Protein 3A9G (pdb70)

CATH classification: 2.120.10.30

Secondary structure (DSSP, 8-state):
---EEEEEEE-S-S-EEEEEEEETTEEEEEETTTEEEEE-SS-EEEEEE-----STT-SEEEEEE-TTTTTS-EEEEEEEEE-GGG-EEEEEEEEEEPSSS--EEEEEEEEEEEE--SS-----EEE-TTS-EEEE---TT-GGGGT-TT--SSEEEEE-TTSPPPTTSSSTT--EEEE--S---EEEE-TTT--EEEEE--SSS--EEEEE-TT-B--TTT--S----TTSPPPSEE-TT----EEEEEE--SSS-GGGTTEEEEEETTTTEEEEEEE-GGG-EEEEEEE-TTTS--EEEEEE-TTS-EEEEE-TTSSSS-PPTT-S-EEEEEETT-

Solvent-accessible surface area: 13524 Å² total; per-residue (Å²): 221,56,48,58,45,71,64,108,38,14,38,87,0,55,3,0,2,4,7,9,36,50,25,62,26,109,5,0,0,0,8,17,26,4,77,0,3,16,6,18,104,108,33,105,96,95,12,17,81,32,142,14,0,80,36,43,58,0,0,0,0,0,9,8,34,14,68,100,40,103,189,64,17,23,0,0,1,0,0,0,43,116,18,176,71,50,120,15,108,0,48,0,0,14,1,91,4,74,58,77,86,58,46,21,137,94,67,97,60,30,18,88,27,0,37,16,17,130,73,20,3,0,0,9,4,54,28,10,98,72,34,24,0,5,0,0,0,1,1,11,55,48,52,154,23,0,43,51,72,109,13,44,0,0,0,0,0,16,0,26,58,58,12,142,46,26,119,84,14,41,45,128,150,16,25,1,23,0,31,0,0,34,4,0,8,0,1,17,22,29,176,98,69,37,42,12,1,1,0,6,24,8,47,128,5,60,2,11,2,0,37,7,95,112,24,10,18,7,0,33,50,119,16,57,4,126,43,69,154,86,108,28,52,49,6,41,18,42,19,24,116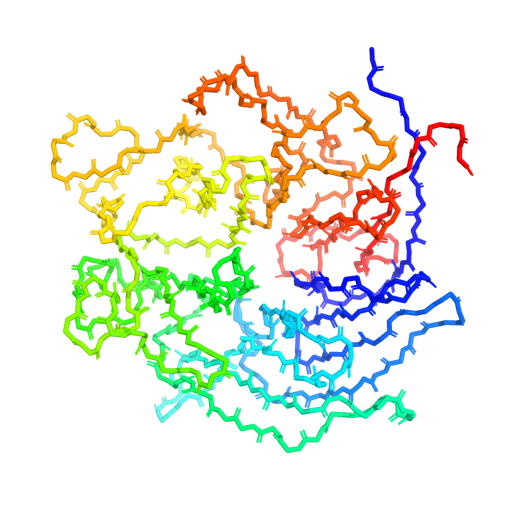,93,41,9,8,0,0,0,2,1,4,1,49,28,125,18,12,84,67,18,142,18,35,0,3,0,0,0,9,148,2,9,3,1,0,0,0,40,17,21,85,154,18,38,49,151,108,78,22,70,50,30,96,97,86,39,4,15,0,9,5,0,19,12,3,102,41,1,0,0,0,0,0,1,0,3,84,16,79,140,29,80,116,88,97,36,6,0,19,0,7,28,2,17,12,126,168,139

Structure (mmCIF, N/CA/C/O backbone):
data_3A9G
#
_entry.id   3A9G
#
_cell.length_a   177.740
_cell.length_b   177.740
_cell.length_c   89.937
_cell.angle_alpha   90.00
_cell.angle_beta   90.00
_cell.angle_gamma   90.00
#
_symmetry.space_group_name_H-M   'I 41 2 2'
#
loop_
_entity.id
_entity.type
_entity.pdbx_description
1 polymer 'Putative uncharacterized protein'
2 branched alpha-D-glucopyranose-(1-1)-alpha-D-glucopyranose
3 non-polymer 'CALCIUM ION'
4 water water
#
loop_
_atom_site.group_PDB
_atom_site.id
_atom_site.type_symbol
_atom_site.label_atom_id
_atom_site.label_alt_id
_atom_site.label_comp_id
_atom_site.label_asym_id
_atom_site.label_entity_id
_atom_site.label_seq_id
_atom_site.pdbx_PDB_ins_code
_atom_site.Cartn_x
_atom_site.Cartn_y
_atom_site.Cartn_z
_atom_site.occupancy
_atom_site.B_iso_or_equiv
_atom_site.auth_seq_id
_atom_site.auth_comp_id
_atom_site.auth_asym_id
_atom_site.auth_atom_id
_atom_site.pdbx_PDB_model_num
ATOM 1 N N . GLU A 1 16 ? -46.826 19.487 -19.266 1.00 63.59 33 GLU A N 1
ATOM 2 C CA . GLU A 1 16 ? -46.594 18.154 -18.628 1.00 63.84 33 GLU A CA 1
ATOM 3 C C . GLU A 1 16 ? -46.032 17.192 -19.684 1.00 63.01 33 GLU A C 1
ATOM 4 O O . GLU A 1 16 ? -46.561 17.117 -20.802 1.00 63.12 33 GLU A O 1
ATOM 10 N N . TRP A 1 17 ? -44.958 16.477 -19.338 1.00 61.96 34 TRP A N 1
ATOM 11 C CA . TRP A 1 17 ? -44.404 15.429 -20.216 1.00 60.48 34 TRP A CA 1
ATOM 12 C C . TRP A 1 17 ? -45.353 14.215 -20.332 1.00 59.35 34 TRP A C 1
ATOM 13 O O . TRP A 1 17 ? -45.789 13.644 -19.320 1.00 59.14 34 TRP A O 1
ATOM 24 N N . LYS A 1 18 ? -45.669 13.848 -21.575 1.00 57.91 35 LYS A N 1
ATOM 25 C CA . LYS A 1 18 ? -46.679 12.824 -21.893 1.00 56.26 35 LYS A CA 1
ATOM 26 C C . LYS A 1 18 ? -46.050 11.593 -22.554 1.00 54.66 35 LYS A C 1
ATOM 27 O O . LYS A 1 18 ? -45.332 11.721 -23.545 1.00 54.63 35 LYS A O 1
ATOM 29 N N . PHE A 1 19 ? -46.343 10.404 -22.028 1.00 52.73 36 PHE A N 1
ATOM 30 C CA . PHE A 1 19 ? -45.641 9.177 -22.441 1.00 51.00 36 PHE A CA 1
ATOM 31 C C . PHE A 1 19 ? -46.448 7.915 -22.119 1.00 50.88 36 PHE A C 1
ATOM 32 O O . PHE A 1 19 ? -47.373 7.950 -21.309 1.00 50.43 36 PHE A O 1
ATOM 40 N N . LYS A 1 20 ? -46.062 6.795 -22.726 1.00 51.06 37 LYS A N 1
ATOM 41 C CA . LYS A 1 20 ? -46.532 5.471 -22.287 1.00 51.53 37 LYS A CA 1
ATOM 42 C C . LYS A 1 20 ? -45.344 4.578 -21.885 1.00 51.40 37 LYS A C 1
ATOM 43 O O . LYS A 1 20 ? -44.307 4.585 -22.552 1.00 51.32 37 LYS A O 1
ATOM 45 N N . ILE A 1 21 ? -45.488 3.815 -20.804 1.00 51.53 38 ILE A N 1
ATOM 46 C CA . ILE A 1 21 ? -44.412 2.903 -20.389 1.00 52.10 38 ILE A CA 1
ATOM 47 C C . ILE A 1 21 ? -44.786 1.420 -20.326 1.00 51.50 38 ILE A C 1
ATOM 48 O O . ILE A 1 21 ? -45.689 1.022 -19.590 1.00 51.71 38 ILE A O 1
ATOM 53 N N . SER A 1 22 ? -44.061 0.612 -21.097 1.00 50.95 39 SER A N 1
ATOM 54 C CA . SER A 1 22 ? -44.199 -0.848 -21.064 1.00 50.79 39 SER A CA 1
ATOM 55 C C . SER A 1 22 ? -42.979 -1.542 -20.444 1.00 50.34 39 SER A C 1
ATOM 56 O O . SER A 1 22 ? -41.892 -0.953 -20.344 1.00 50.15 39 SER A O 1
ATOM 59 N N . GLU A 1 23 ? -43.174 -2.794 -20.026 1.00 49.56 40 GLU A N 1
ATOM 60 C CA . GLU A 1 23 ? -42.079 -3.638 -19.556 1.00 48.76 40 GLU A CA 1
ATOM 61 C C . GLU A 1 23 ? -41.511 -4.452 -20.718 1.00 48.23 40 GLU A C 1
ATOM 62 O O . GLU A 1 23 ? -42.208 -5.267 -21.313 1.00 48.68 40 GLU A O 1
ATOM 68 N N . VAL A 1 24 ? -40.255 -4.186 -21.058 1.00 47.25 41 VAL A N 1
ATOM 69 C CA . VAL A 1 24 ? -39.544 -4.898 -22.110 1.00 46.54 41 VAL A CA 1
ATOM 70 C C . VAL A 1 24 ? -39.070 -6.278 -21.628 1.00 45.56 41 VAL A C 1
ATOM 71 O O . VAL A 1 24 ? -38.996 -7.215 -22.411 1.00 45.76 41 VAL A O 1
ATOM 75 N N . ALA A 1 25 ? -38.743 -6.389 -20.342 1.00 44.46 42 ALA A N 1
ATOM 76 C CA . ALA A 1 25 ? -38.250 -7.629 -19.755 1.00 43.19 42 ALA A CA 1
ATOM 77 C C . ALA A 1 25 ? -38.417 -7.550 -18.264 1.00 42.63 42 ALA A C 1
ATOM 78 O O . ALA A 1 25 ? -38.514 -6.462 -17.712 1.00 42.22 42 ALA A O 1
ATOM 80 N N . SER A 1 26 ? -38.461 -8.708 -17.616 1.00 42.19 43 SER A N 1
ATOM 81 C CA . SER A 1 26 ? -38.653 -8.768 -16.183 1.00 42.35 43 SER A CA 1
ATOM 82 C C . SER A 1 26 ? -37.915 -9.961 -15.573 1.00 42.53 43 SER A C 1
ATOM 83 O O . SER A 1 26 ? -37.375 -10.799 -16.284 1.00 42.08 43 SER A O 1
ATOM 86 N N . ASP A 1 27 ? -37.953 -10.023 -14.247 1.00 43.30 44 ASP A N 1
ATOM 87 C CA . ASP A 1 27 ? -37.103 -10.865 -13.392 1.00 44.64 44 ASP A CA 1
ATOM 88 C C . ASP A 1 27 ? -35.643 -11.060 -13.818 1.00 43.57 44 ASP A C 1
ATOM 89 O O . ASP A 1 27 ? -35.119 -12.162 -13.788 1.00 43.46 44 ASP A O 1
ATOM 94 N N . LEU A 1 28 ? -34.997 -9.960 -14.190 1.00 42.26 45 LEU A N 1
ATOM 95 C CA . LEU A 1 28 ? -33.552 -9.924 -14.343 1.00 41.28 45 LEU A CA 1
ATOM 96 C C . LEU A 1 28 ? -32.910 -9.731 -12.956 1.00 40.65 45 LEU A C 1
ATOM 97 O O . LEU A 1 28 ? -33.552 -9.270 -12.011 1.00 40.65 45 LEU A O 1
ATOM 102 N N . GLU A 1 29 ? -31.660 -10.129 -12.810 1.00 39.56 46 GLU A N 1
ATOM 103 C CA . GLU A 1 29 ? -30.992 -9.908 -11.544 1.00 39.21 46 GLU A CA 1
ATOM 104 C C . GLU A 1 29 ? -29.903 -8.844 -11.748 1.00 37.98 46 GLU A C 1
ATOM 105 O O . GLU A 1 29 ? -28.841 -9.116 -12.306 1.00 37.71 46 GLU A O 1
ATOM 111 N N . VAL A 1 30 ? -30.217 -7.623 -11.315 1.00 36.61 47 VAL A N 1
ATOM 112 C CA . VAL A 1 30 ? -29.352 -6.455 -11.445 1.00 34.68 47 VAL A CA 1
ATOM 113 C C . VAL A 1 30 ? -28.915 -6.261 -12.884 1.00 34.17 47 VAL A C 1
ATOM 114 O O . VAL A 1 30 ? -27.723 -6.404 -13.186 1.00 34.21 47 VAL A O 1
ATOM 118 N N . PRO A 1 31 ? -29.877 -5.950 -13.789 1.00 33.66 48 PRO A N 1
ATOM 119 C CA . PRO A 1 31 ? -29.464 -5.648 -15.167 1.00 33.05 48 PRO A CA 1
ATOM 120 C C . PRO A 1 31 ? -28.582 -4.385 -15.160 1.00 32.79 48 PRO A C 1
ATOM 121 O O . PRO A 1 31 ? -29.065 -3.288 -14.864 1.00 32.74 48 PRO A O 1
ATOM 125 N N . TRP A 1 32 ? -27.292 -4.553 -15.443 1.00 32.42 49 TRP A N 1
ATOM 126 C CA . TRP A 1 32 ? -26.320 -3.471 -15.225 1.00 31.73 49 TRP A CA 1
ATOM 127 C C . TRP A 1 32 ? -26.209 -2.574 -16.450 1.00 32.35 49 TRP A C 1
ATOM 128 O O . TRP A 1 32 ? -26.104 -1.364 -16.347 1.00 32.99 49 TRP A O 1
ATOM 139 N N . SER A 1 33 ? -26.264 -3.183 -17.618 1.00 33.72 50 SER A N 1
ATOM 140 C CA . SER A 1 33 ? -26.018 -2.484 -18.855 1.00 34.83 50 SER A CA 1
ATOM 141 C C . SER A 1 33 ? -26.938 -3.056 -19.952 1.00 35.62 50 SER A C 1
ATOM 142 O O . SER A 1 33 ? -27.217 -4.257 -19.968 1.00 35.47 50 SER A O 1
ATOM 145 N N . ILE A 1 34 ? -27.409 -2.187 -20.848 1.00 36.73 51 ILE A N 1
ATOM 146 C CA . ILE A 1 34 ? -28.297 -2.565 -21.952 1.00 38.12 51 ILE A CA 1
ATOM 147 C C . ILE A 1 34 ? -27.725 -2.050 -23.256 1.00 39.11 51 ILE A C 1
ATOM 148 O O . ILE A 1 34 ? -27.443 -0.866 -23.380 1.00 39.54 51 ILE A O 1
ATOM 153 N N . ALA A 1 35 ? -27.576 -2.939 -24.231 1.00 40.60 52 ALA A N 1
ATOM 154 C CA . ALA A 1 35 ? -27.178 -2.566 -25.586 1.00 41.78 52 ALA A CA 1
ATOM 155 C C . ALA A 1 35 ? -28.312 -2.935 -26.546 1.00 42.76 52 ALA A C 1
ATOM 156 O O . ALA A 1 35 ? -28.572 -4.128 -26.773 1.00 42.75 52 ALA A O 1
ATOM 158 N N . PRO A 1 36 ? -29.010 -1.913 -27.087 1.00 43.82 53 PRO A N 1
ATOM 159 C CA . PRO A 1 36 ? -30.073 -2.116 -28.085 1.00 44.49 53 PRO A CA 1
ATOM 160 C C . PRO A 1 36 ? -29.501 -2.723 -29.360 1.00 45.08 53 PRO A C 1
ATOM 161 O O . PRO A 1 36 ? -28.494 -2.232 -29.888 1.00 44.79 53 PRO A O 1
ATOM 165 N N . LEU A 1 37 ? -30.135 -3.796 -29.826 1.00 46.05 54 LEU A N 1
ATOM 166 C CA . LEU A 1 37 ? -29.757 -4.445 -31.082 1.00 47.10 54 LEU A CA 1
ATOM 167 C C . LEU A 1 37 ? -30.590 -3.988 -32.293 1.00 47.85 54 LEU A C 1
ATOM 168 O O . LEU A 1 37 ? -30.159 -4.161 -33.436 1.00 48.58 54 LEU A O 1
ATOM 173 N N . GLY A 1 38 ? -31.759 -3.398 -32.043 1.00 48.26 55 GLY A N 1
ATOM 174 C CA . GLY A 1 38 ? -32.677 -3.010 -33.110 1.00 48.57 55 GLY A CA 1
ATOM 175 C C . GLY A 1 38 ? -33.771 -4.048 -33.242 1.00 48.88 55 GLY A C 1
ATOM 176 O O . GLY A 1 38 ? -33.529 -5.236 -33.027 1.00 49.28 55 GLY A O 1
ATOM 177 N N . GLY A 1 39 ? -34.980 -3.602 -33.580 1.00 49.15 56 GLY A N 1
ATOM 178 C CA . GLY A 1 39 ? -36.119 -4.512 -33.783 1.00 48.67 56 GLY A CA 1
ATOM 179 C C . GLY A 1 39 ? -36.587 -5.229 -32.529 1.00 48.74 56 GLY A C 1
ATOM 180 O O . GLY A 1 39 ? -37.015 -6.393 -32.587 1.00 48.59 56 GLY A O 1
ATOM 181 N N . GLY A 1 40 ? -36.506 -4.541 -31.387 1.00 48.37 57 GLY A N 1
ATOM 182 C CA . GLY A 1 40 ? -36.959 -5.109 -30.117 1.00 47.96 57 GLY A CA 1
ATOM 183 C C . GLY A 1 40 ? -36.079 -6.206 -29.528 1.00 47.77 57 GLY A C 1
ATOM 184 O O . GLY A 1 40 ? -36.523 -6.931 -28.627 1.00 47.56 57 GLY A O 1
ATOM 185 N N . ARG A 1 41 ? -34.850 -6.341 -30.044 1.00 47.50 58 ARG A N 1
ATOM 186 C CA . ARG A 1 41 ? -33.831 -7.227 -29.450 1.00 47.72 58 ARG A CA 1
ATOM 187 C C . ARG A 1 41 ? -32.822 -6.410 -28.604 1.00 46.67 58 ARG A C 1
ATOM 188 O O . ARG A 1 41 ? -32.411 -5.311 -29.002 1.00 46.45 58 ARG A O 1
ATOM 196 N N . TYR A 1 42 ? -32.435 -6.946 -27.442 1.00 45.47 59 TYR A N 1
ATOM 197 C CA . TYR A 1 42 ? -31.459 -6.284 -26.547 1.00 44.16 59 TYR A CA 1
ATOM 198 C C . TYR A 1 42 ? -30.469 -7.251 -25.910 1.00 42.84 59 TYR A C 1
ATOM 199 O O . TYR A 1 42 ? -30.857 -8.328 -25.449 1.00 41.95 59 TYR A O 1
ATOM 208 N N . LEU A 1 43 ? -29.195 -6.853 -25.875 1.00 41.58 60 LEU A N 1
ATOM 209 C CA . LEU A 1 43 ? -28.201 -7.528 -25.021 1.00 40.64 60 LEU A CA 1
ATOM 210 C C . LEU A 1 43 ? -28.095 -6.839 -23.656 1.00 39.46 60 LEU A C 1
ATOM 211 O O . LEU A 1 43 ? -28.042 -5.613 -23.580 1.00 39.31 60 LEU A O 1
ATOM 216 N N . VAL A 1 44 ? -28.074 -7.634 -22.591 1.00 38.06 61 VAL A N 1
ATOM 217 C CA . VAL A 1 44 ? -28.118 -7.121 -21.234 1.00 37.35 61 VAL A CA 1
ATOM 218 C C . VAL A 1 44 ? -27.161 -7.948 -20.378 1.00 36.95 61 VAL A C 1
ATOM 219 O O . VAL A 1 44 ? -27.147 -9.179 -20.463 1.00 37.05 61 VAL A O 1
ATOM 223 N N . THR A 1 45 ? -26.359 -7.275 -19.557 1.00 35.57 62 THR A N 1
ATOM 224 C CA . THR A 1 45 ? -25.585 -7.966 -18.540 1.00 34.55 62 THR A CA 1
ATOM 225 C C . THR A 1 45 ? -26.388 -7.972 -17.252 1.00 34.44 62 THR A C 1
ATOM 226 O O . THR A 1 45 ? -27.069 -6.996 -16.917 1.00 34.58 62 THR A O 1
ATOM 230 N N . GLU A 1 46 ? -26.337 -9.104 -16.564 1.00 33.91 63 GLU A N 1
ATOM 231 C CA . GLU A 1 46 ? -26.823 -9.215 -15.226 1.00 33.96 63 GLU A CA 1
ATOM 232 C C . GLU A 1 46 ? -25.578 -9.342 -14.375 1.00 33.43 63 GLU A C 1
ATOM 233 O O . GLU A 1 46 ? -24.668 -10.115 -14.704 1.00 33.07 63 GLU A O 1
ATOM 239 N N . ARG A 1 47 ? -25.556 -8.589 -13.281 1.00 33.04 64 ARG A N 1
ATOM 240 C CA . ARG A 1 47 ? -24.358 -8.426 -12.466 1.00 33.02 64 ARG A CA 1
ATOM 241 C C . ARG A 1 47 ? -23.786 -9.759 -11.908 1.00 33.11 64 ARG A C 1
ATOM 242 O O . ARG A 1 47 ? -22.566 -9.894 -11.828 1.00 33.40 64 ARG A O 1
ATOM 250 N N . PRO A 1 48 ? -24.648 -10.738 -11.523 1.00 32.86 65 PRO A N 1
ATOM 251 C CA . PRO A 1 48 ? -24.125 -12.063 -11.128 1.00 32.58 65 PRO A CA 1
ATOM 252 C C . PRO A 1 48 ? -23.247 -12.814 -12.133 1.00 32.44 65 PRO A C 1
ATOM 253 O O . PRO A 1 48 ? -22.611 -13.777 -11.752 1.00 32.21 65 PRO A O 1
ATOM 257 N N . GLY A 1 49 ? -23.217 -12.398 -13.389 1.00 33.12 66 GLY A N 1
ATOM 258 C CA . GLY A 1 49 ? -22.309 -13.004 -14.352 1.00 34.16 66 GLY A CA 1
ATOM 259 C C . GLY A 1 49 ? -22.970 -13.607 -15.585 1.00 35.41 66 GLY A C 1
ATOM 260 O O . GLY A 1 49 ? -22.524 -14.626 -16.097 1.00 35.27 66 GLY A O 1
ATOM 261 N N . ARG A 1 50 ? -24.045 -13.001 -16.072 1.00 36.49 67 ARG A N 1
ATOM 262 C CA . ARG A 1 50 ? -24.632 -13.506 -17.314 1.00 37.44 67 ARG A CA 1
ATOM 263 C C . ARG A 1 50 ? -24.979 -12.431 -18.331 1.00 37.31 67 ARG A C 1
ATOM 264 O O . ARG A 1 50 ? -25.392 -11.344 -17.973 1.00 37.01 67 ARG A O 1
ATOM 272 N N . LEU A 1 51 ? -24.682 -12.738 -19.593 1.00 37.97 68 LEU A N 1
ATOM 273 C CA . LEU A 1 51 ? -25.026 -11.925 -20.740 1.00 38.78 68 LEU A CA 1
ATOM 274 C C . LEU A 1 51 ? -26.280 -12.560 -21.366 1.00 40.12 68 LEU A C 1
ATOM 275 O O . LEU A 1 51 ? -26.255 -13.733 -21.794 1.00 40.23 68 LEU A O 1
ATOM 280 N N . VAL A 1 52 ? -27.374 -11.799 -21.403 1.00 41.30 69 VAL A N 1
ATOM 281 C CA . VAL A 1 52 ? -28.642 -12.305 -21.931 1.00 42.82 69 VAL A CA 1
ATOM 282 C C . VAL A 1 52 ? -29.112 -11.557 -23.168 1.00 43.97 69 VAL A C 1
ATOM 283 O O . VAL A 1 52 ? -28.900 -10.348 -23.293 1.00 43.79 69 VAL A O 1
ATOM 287 N N . LEU A 1 53 ? -29.730 -12.305 -24.085 1.00 45.57 70 LEU A N 1
ATOM 288 C CA . LEU A 1 53 ? -30.446 -11.738 -25.220 1.00 47.20 70 LEU A CA 1
ATOM 289 C C . LEU A 1 53 ? -31.943 -11.646 -24.903 1.00 48.41 70 LEU A C 1
ATOM 290 O O . LEU A 1 53 ? -32.612 -12.640 -24.604 1.00 48.26 70 LEU A O 1
ATOM 295 N N . ILE A 1 54 ? -32.447 -10.422 -24.937 1.00 50.17 71 ILE A N 1
ATOM 296 C CA . ILE A 1 54 ? -33.870 -10.170 -24.806 1.00 51.56 71 ILE A CA 1
ATOM 297 C C . ILE A 1 54 ? -34.449 -9.935 -26.197 1.00 52.76 71 ILE A C 1
ATOM 298 O O . ILE A 1 54 ? -33.918 -9.138 -26.976 1.00 52.17 71 ILE A O 1
ATOM 303 N N . SER A 1 55 ? -35.517 -10.677 -26.497 1.00 54.56 72 SER A N 1
ATOM 304 C CA . SER A 1 55 ? -36.260 -10.570 -27.757 1.00 56.29 72 SER A CA 1
ATOM 305 C C . SER A 1 55 ? -37.762 -10.521 -27.459 1.00 57.44 72 SER A C 1
ATOM 306 O O . SER A 1 55 ? -38.176 -10.836 -26.326 1.00 57.25 72 SER A O 1
ATOM 309 N N . PRO A 1 56 ? -38.589 -10.109 -28.460 1.00 58.82 73 PRO A N 1
ATOM 310 C CA . PRO A 1 56 ? -40.047 -10.127 -28.236 1.00 59.68 73 PRO A CA 1
ATOM 311 C C . PRO A 1 56 ? -40.496 -11.563 -27.953 1.00 60.50 73 PRO A C 1
ATOM 312 O O . PRO A 1 56 ? -41.287 -11.798 -27.034 1.00 60.38 73 PRO A O 1
ATOM 316 N N . SER A 1 57 ? -39.938 -12.492 -28.737 1.00 61.43 74 SER A N 1
ATOM 317 C CA . SER A 1 57 ? -39.967 -13.942 -28.503 1.00 62.25 74 SER A CA 1
ATOM 318 C C 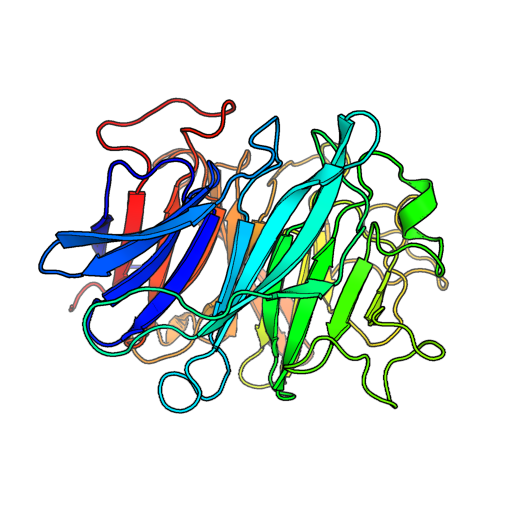. SER A 1 57 ? -39.671 -14.394 -27.046 1.00 62.50 74 SER A C 1
ATOM 319 O O . SER A 1 57 ? -40.403 -15.226 -26.506 1.00 62.82 74 SER A O 1
ATOM 322 N N . GLY A 1 58 ? -38.619 -13.856 -26.411 1.00 62.62 75 GLY A N 1
ATOM 323 C CA . GLY A 1 58 ? -38.290 -14.213 -25.007 1.00 62.12 75 GLY A CA 1
ATOM 324 C C . GLY A 1 58 ? -36.890 -13.849 -24.508 1.00 61.82 75 GLY A C 1
ATOM 325 O O . GLY A 1 58 ? -36.293 -12.873 -24.972 1.00 61.94 75 GLY A O 1
ATOM 326 N N . LYS A 1 59 ? -36.376 -14.641 -23.561 1.00 61.14 76 LYS A N 1
ATOM 327 C CA . LYS A 1 59 ? -35.062 -14.418 -22.922 1.00 60.56 76 LYS A CA 1
ATOM 328 C C . LYS A 1 59 ? -34.077 -15.561 -23.233 1.00 59.57 76 LYS A C 1
ATOM 329 O O . LYS A 1 59 ? -34.373 -16.732 -22.990 1.00 59.65 76 LYS A O 1
ATOM 335 N N . LYS A 1 60 ? -32.904 -15.220 -23.756 1.00 58.33 77 LYS A N 1
ATOM 336 C CA . LYS A 1 60 ? -31.903 -16.225 -24.124 1.00 57.11 77 LYS A CA 1
ATOM 337 C C . LYS A 1 60 ? -30.525 -15.950 -23.474 1.00 55.54 77 LYS A C 1
ATOM 338 O O . LYS A 1 60 ? -29.974 -14.863 -23.637 1.00 54.86 77 LYS A O 1
ATOM 344 N N . LEU A 1 61 ? -29.990 -16.936 -22.744 1.00 53.72 78 LEU A N 1
ATOM 345 C CA . LEU A 1 61 ? -28.624 -16.893 -22.176 1.00 52.14 78 LEU A CA 1
ATOM 346 C C . LEU A 1 61 ? -27.557 -16.992 -23.266 1.00 50.81 78 LEU A C 1
ATOM 347 O O . LEU A 1 61 ? -27.446 -18.024 -23.909 1.00 51.15 78 LEU A O 1
ATOM 352 N N . VAL A 1 62 ? -26.780 -15.927 -23.461 1.00 49.25 79 VAL A N 1
ATOM 353 C CA . VAL A 1 62 ? -25.690 -15.882 -24.440 1.00 48.00 79 VAL A CA 1
ATOM 354 C C . VAL A 1 62 ? -24.368 -16.431 -23.857 1.00 47.69 79 VAL A C 1
ATOM 355 O O . VAL A 1 62 ? -23.696 -17.249 -24.477 1.00 47.49 79 VAL A O 1
ATOM 359 N N . ALA A 1 63 ? -24.001 -15.960 -22.665 1.00 47.26 80 ALA A N 1
ATOM 360 C CA . ALA A 1 63 ? -22.760 -16.354 -22.004 1.00 46.59 80 ALA A CA 1
ATOM 361 C C . ALA A 1 63 ? -22.907 -16.227 -20.502 1.00 46.42 80 ALA A C 1
ATOM 362 O O . ALA A 1 63 ? -23.655 -15.374 -20.007 1.00 46.12 80 ALA A O 1
ATOM 364 N N . SER A 1 64 ? -22.207 -17.109 -19.789 1.00 46.25 81 SER A N 1
ATOM 365 C CA . SER A 1 64 ? -22.052 -17.035 -18.338 1.00 46.12 81 SER A CA 1
ATOM 366 C C . SER A 1 64 ? -20.592 -16.782 -18.017 1.00 45.17 81 SER A C 1
ATOM 367 O O . SER A 1 64 ? -19.709 -17.286 -18.698 1.00 45.16 81 SER A O 1
ATOM 370 N N . PHE A 1 65 ? -20.348 -16.003 -16.973 1.00 44.34 82 PHE A N 1
ATOM 371 C CA . PHE A 1 65 ? -18.996 -15.693 -16.538 1.00 43.48 82 PHE A CA 1
ATOM 372 C C . PHE A 1 65 ? -18.857 -15.935 -15.038 1.00 42.99 82 PHE A C 1
ATOM 373 O O . PHE A 1 65 ? -19.769 -15.640 -14.257 1.00 42.62 82 PHE A O 1
ATOM 381 N N . ASP A 1 66 ? -17.704 -16.473 -14.656 1.00 42.32 83 ASP A N 1
ATOM 382 C CA . ASP A 1 66 ? -17.320 -16.610 -13.262 1.00 42.32 83 ASP A CA 1
ATOM 383 C C . ASP A 1 66 ? -16.752 -15.272 -12.744 1.00 40.69 83 ASP A C 1
ATOM 384 O O . ASP A 1 66 ? -15.546 -15.029 -12.806 1.00 42.04 83 ASP A O 1
ATOM 389 N N . VAL A 1 67 ? -17.622 -14.403 -12.248 1.00 38.25 84 VAL A N 1
ATOM 390 C CA . VAL A 1 67 ? -17.224 -13.065 -11.806 1.00 35.58 84 VAL A CA 1
ATOM 391 C C . VAL A 1 67 ? -17.147 -12.994 -10.292 1.00 34.88 84 VAL A C 1
ATOM 392 O O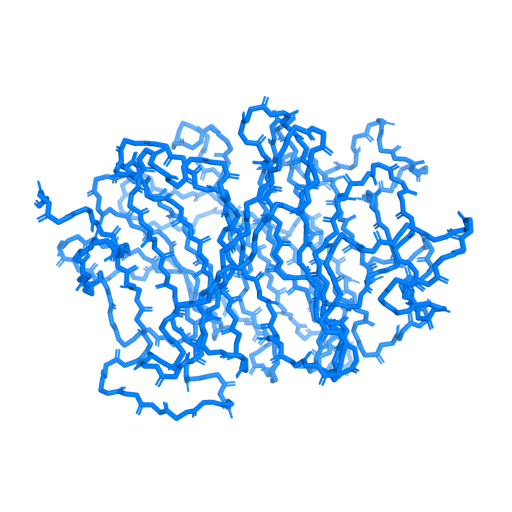 . VAL A 1 67 ? -17.704 -13.846 -9.595 1.00 35.26 84 VAL A O 1
ATOM 396 N N . ALA A 1 68 ? -16.466 -11.983 -9.772 1.00 34.21 85 ALA A N 1
ATOM 397 C CA . ALA A 1 68 ? -16.546 -11.688 -8.341 1.00 33.70 85 ALA A CA 1
ATOM 398 C C . ALA A 1 68 ? -17.871 -10.964 -8.083 1.00 34.02 85 ALA A C 1
ATOM 399 O O . ALA A 1 68 ? -17.991 -9.757 -8.253 1.00 34.15 85 ALA A O 1
ATOM 401 N N . ASN A 1 69 ? -18.875 -11.739 -7.698 1.00 34.49 86 ASN A N 1
ATOM 402 C CA . ASN A 1 69 ? -20.229 -11.259 -7.483 1.00 34.60 86 ASN A CA 1
ATOM 403 C C . ASN A 1 69 ? -20.413 -10.961 -6.002 1.00 34.04 86 ASN A C 1
ATOM 404 O O . ASN A 1 69 ? -20.998 -11.745 -5.248 1.00 33.80 86 ASN A O 1
ATOM 409 N N . VAL A 1 70 ? -19.913 -9.803 -5.596 1.00 33.34 87 VAL A N 1
ATOM 410 C CA . VAL A 1 70 ? -19.837 -9.461 -4.187 1.00 32.60 87 VAL A CA 1
ATOM 411 C C . VAL A 1 70 ? -19.915 -7.917 -4.066 1.00 31.42 87 VAL A C 1
ATOM 412 O O . VAL A 1 70 ? -19.361 -7.197 -4.893 1.00 31.45 87 VAL A O 1
ATOM 416 N N . GLY A 1 71 ? -20.639 -7.406 -3.077 1.00 30.28 88 GLY A N 1
ATOM 417 C CA . GLY A 1 71 ? -20.880 -5.967 -2.992 1.00 29.05 88 GLY A CA 1
ATOM 418 C C . GLY A 1 71 ? -21.366 -5.357 -4.303 1.00 28.87 88 GLY A C 1
ATOM 419 O O . GLY A 1 71 ? -22.369 -5.803 -4.874 1.00 29.13 88 GLY A O 1
ATOM 420 N N . GLU A 1 72 ? -20.639 -4.362 -4.800 1.00 27.97 89 GLU A N 1
ATOM 421 C CA . GLU A 1 72 ? -20.981 -3.673 -6.042 1.00 28.14 89 GLU A CA 1
ATOM 422 C C . GLU A 1 72 ? -20.227 -4.261 -7.244 1.00 27.82 89 GLU A C 1
ATOM 423 O O . GLU A 1 72 ? -20.330 -3.754 -8.361 1.00 27.20 89 GLU A O 1
ATOM 429 N N . ALA A 1 73 ? -19.454 -5.320 -7.003 1.00 27.95 90 ALA A N 1
ATOM 430 C CA . ALA A 1 73 ? -18.662 -5.970 -8.055 1.00 27.14 90 ALA A CA 1
ATOM 431 C C . ALA A 1 73 ? -19.466 -7.057 -8.779 1.00 26.64 90 ALA A C 1
ATOM 432 O O . ALA A 1 73 ? -20.430 -7.609 -8.230 1.00 26.85 90 ALA A O 1
ATOM 434 N N . GLY A 1 74 ? -19.082 -7.353 -10.014 1.00 25.74 91 GLY A N 1
ATOM 435 C CA . GLY A 1 74 ? -19.685 -8.446 -10.760 1.00 26.13 91 GLY A CA 1
ATOM 436 C C . GLY A 1 74 ? -19.515 -8.199 -12.231 1.00 26.31 91 GLY A C 1
ATOM 437 O O . GLY A 1 74 ? -18.518 -7.605 -12.625 1.00 26.78 91 GLY A O 1
ATOM 438 N N . LEU A 1 75 ? -20.483 -8.635 -13.039 1.00 26.82 92 LEU A N 1
ATOM 439 C CA . LEU A 1 75 ? -20.486 -8.344 -14.483 1.00 27.72 92 LEU A CA 1
ATOM 440 C C . LEU A 1 75 ? -21.199 -6.992 -14.714 1.00 28.64 92 LEU A C 1
ATOM 441 O O . LEU A 1 75 ? -22.357 -6.821 -14.322 1.00 29.07 92 LEU A O 1
ATOM 446 N N . LEU A 1 76 ? -20.497 -6.036 -15.318 1.00 28.96 93 LEU A N 1
ATOM 447 C CA . LEU A 1 76 ? -20.941 -4.638 -15.313 1.00 29.53 93 LEU A CA 1
ATOM 448 C C . LEU A 1 76 ? -21.177 -4.113 -16.742 1.00 30.22 93 LEU A C 1
ATOM 449 O O . LEU A 1 76 ? -22.138 -4.511 -17.398 1.00 30.78 93 LEU A O 1
ATOM 454 N N . GLY A 1 77 ? -20.298 -3.247 -17.230 1.00 30.58 94 GLY A N 1
ATOM 455 C CA . GLY A 1 77 ? -20.471 -2.640 -18.535 1.00 31.13 94 GLY A CA 1
ATOM 456 C C . GLY A 1 77 ? -20.506 -3.594 -19.708 1.00 31.93 94 GLY A C 1
ATOM 457 O O . GLY A 1 77 ? -20.005 -4.725 -19.648 1.00 31.89 94 GLY A O 1
ATOM 458 N N . LEU A 1 78 ? -21.116 -3.105 -20.782 1.00 32.65 95 LEU A N 1
ATOM 459 C CA . LEU A 1 78 ? -21.310 -3.841 -22.021 1.00 33.04 95 LEU A CA 1
ATOM 460 C C . LEU A 1 78 ? -21.301 -2.812 -23.151 1.00 33.13 95 LEU A C 1
ATOM 461 O O . LEU A 1 78 ? -21.961 -1.772 -23.054 1.00 33.11 95 LEU A O 1
ATOM 466 N N . ALA A 1 79 ? -20.521 -3.076 -24.194 1.00 33.39 96 ALA A N 1
ATOM 467 C CA . ALA A 1 79 ? -20.535 -2.236 -25.380 1.00 34.17 96 ALA A CA 1
ATOM 468 C C . ALA A 1 79 ? -20.404 -3.097 -26.627 1.00 35.19 96 ALA A C 1
ATOM 469 O O . ALA A 1 79 ? -19.628 -4.052 -26.655 1.00 35.37 96 ALA A O 1
ATOM 471 N N . LEU A 1 80 ? -21.170 -2.757 -27.658 1.00 36.70 97 LEU A N 1
ATOM 472 C CA . LEU A 1 80 ? -21.001 -3.382 -28.973 1.00 38.04 97 LEU A CA 1
ATOM 473 C C . LEU A 1 80 ? -20.037 -2.563 -29.810 1.00 38.94 97 LEU A C 1
ATOM 474 O O . LEU A 1 80 ? -20.051 -1.331 -29.749 1.00 38.92 97 LEU A O 1
ATOM 479 N N . HIS A 1 81 ? -19.206 -3.246 -30.592 1.00 40.55 98 HIS A N 1
ATOM 480 C CA . HIS A 1 81 ? -18.329 -2.574 -31.540 1.00 42.67 98 HIS A CA 1
ATOM 481 C C . HIS A 1 81 ? -19.124 -1.581 -32.405 1.00 44.41 98 HIS A C 1
ATOM 482 O O . HIS A 1 81 ? -20.248 -1.877 -32.805 1.00 45.22 98 HIS A O 1
ATOM 489 N N . PRO A 1 82 ? -18.561 -0.392 -32.686 1.00 46.11 99 PRO A N 1
ATOM 490 C CA . PRO A 1 82 ? -19.261 0.562 -33.555 1.00 47.49 99 PRO A CA 1
ATOM 491 C C . PRO A 1 82 ? -19.757 -0.045 -34.884 1.00 49.20 99 PRO A C 1
ATOM 492 O O . PRO A 1 82 ? -20.746 0.431 -35.438 1.00 49.59 99 PRO A O 1
ATOM 496 N N . GLU A 1 83 ? -19.075 -1.092 -35.356 1.00 50.71 100 GLU A N 1
ATOM 497 C CA . GLU A 1 83 ? -19.347 -1.756 -36.626 1.00 52.04 100 GLU A CA 1
ATOM 498 C C . GLU A 1 83 ? -20.165 -3.040 -36.482 1.00 52.54 100 GLU A C 1
ATOM 499 O 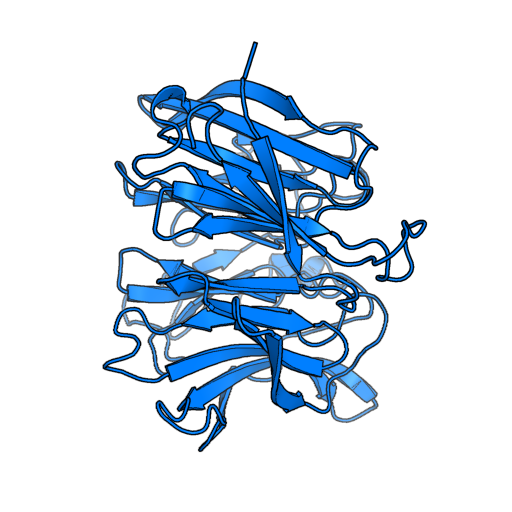O . GLU A 1 83 ? -20.217 -3.839 -37.415 1.00 53.08 100 GLU A O 1
ATOM 505 N N . PHE A 1 84 ? -20.778 -3.248 -35.321 1.00 52.88 101 PHE A N 1
ATOM 506 C CA . PHE A 1 84 ? -21.638 -4.403 -35.073 1.00 53.35 101 PHE A CA 1
ATOM 507 C C . PHE A 1 84 ? -22.887 -4.299 -35.962 1.00 54.04 101 PHE A C 1
ATOM 508 O O . PHE A 1 84 ? -23.366 -3.185 -36.193 1.00 54.27 101 PHE A O 1
ATOM 516 N N . PRO A 1 85 ? -23.416 -5.441 -36.480 1.00 54.66 102 PRO A N 1
ATOM 517 C CA . PRO A 1 85 ? -22.964 -6.849 -36.369 1.00 54.86 102 PRO A CA 1
ATOM 518 C C . PRO A 1 85 ? -21.925 -7.277 -37.414 1.00 55.27 102 PRO A C 1
ATOM 519 O O . PRO A 1 85 ? -21.455 -8.426 -37.389 1.00 55.31 102 PRO A O 1
ATOM 523 N N . LYS A 1 86 ? -21.580 -6.357 -38.313 1.00 55.50 103 LYS A N 1
ATOM 524 C CA . LYS A 1 86 ? -20.550 -6.574 -39.325 1.00 56.26 103 LYS A CA 1
ATOM 525 C C . LYS A 1 86 ? -19.209 -6.956 -38.675 1.00 55.56 103 LYS A C 1
ATOM 526 O O . LYS A 1 86 ? -18.578 -7.936 -39.085 1.00 55.55 103 LYS A O 1
ATOM 532 N N . LYS A 1 87 ? -18.781 -6.174 -37.677 1.00 54.90 104 LYS A N 1
ATOM 533 C CA . LYS A 1 87 ? -17.693 -6.568 -36.772 1.00 53.70 104 LYS A CA 1
ATOM 534 C C . LYS A 1 87 ? -18.367 -7.057 -35.503 1.00 52.47 104 LYS A C 1
ATOM 535 O O . LYS A 1 87 ? -18.901 -6.273 -34.721 1.00 52.33 104 LYS A O 1
ATOM 541 N N . SER A 1 88 ? -18.354 -8.363 -35.307 1.00 50.89 105 SER A N 1
ATOM 542 C CA . SER A 1 88 ? -19.206 -8.984 -34.307 1.00 49.82 105 SER A CA 1
ATOM 543 C C . SER A 1 88 ? -18.661 -8.951 -32.858 1.00 48.31 105 SER A C 1
ATOM 544 O O . SER A 1 88 ? -18.956 -9.844 -32.044 1.00 47.60 105 SER A O 1
ATOM 547 N N . TRP A 1 89 ? -17.884 -7.913 -32.544 1.00 46.60 106 TRP A N 1
ATOM 548 C CA . TRP A 1 89 ? -17.227 -7.794 -31.239 1.00 44.73 106 TRP A CA 1
ATOM 549 C C . TRP A 1 89 ? -18.097 -7.156 -30.150 1.00 43.33 106 TRP A C 1
ATOM 550 O O . TRP A 1 89 ? -18.687 -6.083 -30.332 1.00 42.93 106 TRP A O 1
ATOM 561 N N . VAL A 1 90 ? -18.170 -7.853 -29.023 1.00 41.74 107 VAL A N 1
ATOM 562 C CA . VAL A 1 90 ? -18.860 -7.393 -27.830 1.00 40.37 107 VAL A CA 1
ATOM 563 C C . VAL A 1 90 ? -17.827 -7.290 -26.677 1.00 39.10 107 VAL A C 1
ATOM 564 O O . VAL A 1 90 ? -17.037 -8.206 -26.439 1.00 38.72 107 VAL A O 1
ATOM 568 N N . TYR A 1 91 ? -17.856 -6.156 -25.982 1.00 37.54 108 TYR A N 1
ATOM 569 C CA . TYR A 1 91 ? -16.953 -5.828 -24.888 1.00 35.47 108 TYR A CA 1
ATOM 570 C C . TYR A 1 91 ? -17.709 -5.868 -23.567 1.00 34.84 108 TYR A C 1
ATOM 571 O O . TYR A 1 91 ? -18.860 -5.430 -23.488 1.00 34.49 108 TYR A O 1
ATOM 580 N N . LEU A 1 92 ? -17.057 -6.412 -22.541 1.00 33.75 109 LEU A N 1
ATOM 581 C CA . LEU A 1 92 ? -17.618 -6.524 -21.199 1.00 33.01 109 LEU A CA 1
ATOM 582 C C . LEU A 1 92 ? -16.593 -6.059 -20.162 1.00 32.23 109 LEU A C 1
ATOM 583 O O . LEU A 1 92 ? -15.380 -6.216 -20.344 1.00 31.81 109 LEU A O 1
ATOM 588 N N . TYR A 1 93 ? -17.101 -5.485 -19.080 1.00 31.07 110 TYR A N 1
ATOM 589 C CA . TYR A 1 93 ? -16.293 -5.102 -17.933 1.00 29.61 110 TYR A CA 1
ATOM 590 C C . TYR A 1 93 ? -16.755 -5.985 -16.785 1.00 29.46 110 TYR A C 1
ATOM 591 O O . TYR A 1 93 ? -17.954 -6.043 -16.487 1.00 28.41 110 TYR A O 1
ATOM 600 N N . ALA A 1 94 ? -15.807 -6.677 -16.152 1.00 29.58 111 ALA A N 1
ATOM 601 C CA . ALA A 1 94 ? -16.139 -7.684 -15.148 1.00 29.78 111 ALA A CA 1
ATOM 602 C C . ALA A 1 94 ? -15.144 -7.714 -13.995 1.00 29.71 111 ALA A C 1
ATOM 603 O O . ALA A 1 94 ? -13.946 -7.544 -14.188 1.00 29.83 111 ALA A O 1
ATOM 605 N N . SER A 1 95 ? -15.659 -7.939 -12.799 1.00 29.72 112 SER A N 1
ATOM 606 C CA . SER A 1 95 ? -14.848 -8.125 -11.615 1.00 29.84 112 SER A CA 1
ATOM 607 C C . SER A 1 95 ? -14.421 -9.584 -11.526 1.00 30.36 112 SER A C 1
ATOM 608 O O . SER A 1 95 ? -15.155 -10.472 -11.956 1.00 30.78 112 SER A O 1
ATOM 611 N N . TYR A 1 96 ? -13.231 -9.819 -10.972 1.00 30.01 113 TYR A N 1
ATOM 612 C CA . TYR A 1 96 ? -12.708 -11.166 -10.759 1.00 29.62 113 TYR A CA 1
ATOM 613 C C . TYR A 1 96 ? -11.894 -11.186 -9.454 1.00 29.55 113 TYR A C 1
ATOM 614 O O . TYR A 1 96 ? -11.419 -10.145 -9.003 1.00 29.25 113 TYR A O 1
ATOM 623 N N . PHE A 1 97 ? -11.774 -12.356 -8.833 1.00 29.77 114 PHE A N 1
ATOM 624 C CA . PHE A 1 97 ? -10.910 -12.527 -7.661 1.00 29.99 114 PHE A CA 1
ATOM 625 C C . PHE A 1 97 ? -9.493 -12.811 -8.163 1.00 30.50 114 PHE A C 1
ATOM 626 O O . PHE A 1 97 ? -9.280 -13.757 -8.923 1.00 30.10 114 PHE A O 1
ATOM 634 N N . ALA A 1 98 ? -8.544 -11.963 -7.764 1.00 31.07 115 ALA A N 1
ATOM 635 C CA . ALA A 1 98 ? -7.158 -12.047 -8.242 1.00 32.05 115 ALA A CA 1
ATOM 636 C C . ALA A 1 98 ? -6.339 -12.843 -7.240 1.00 32.86 115 ALA A C 1
ATOM 637 O O . ALA A 1 98 ? -6.897 -13.349 -6.252 1.00 32.71 115 ALA A O 1
ATOM 639 N N . GLU A 1 99 ? -5.029 -12.971 -7.495 1.00 34.22 116 GLU A N 1
ATOM 640 C CA . GLU A 1 99 ? -4.079 -13.618 -6.549 1.00 35.68 116 GLU A CA 1
ATOM 641 C C . GLU A 1 99 ? -4.274 -13.036 -5.144 1.00 33.59 116 GLU A C 1
ATOM 642 O O . GLU A 1 99 ? -4.388 -11.823 -4.975 1.00 34.12 116 GLU A O 1
ATOM 648 N N . GLY A 1 100 ? -4.359 -13.903 -4.149 1.00 32.13 117 GLY A N 1
ATOM 649 C CA . GLY A 1 100 ? -4.624 -13.490 -2.779 1.00 30.61 117 GLY A CA 1
ATOM 650 C C . GLY A 1 100 ? -6.081 -13.263 -2.380 1.00 29.80 117 GLY A C 1
ATOM 651 O O . GLY A 1 100 ? -6.347 -12.982 -1.214 1.00 29.06 117 GLY A O 1
ATOM 652 N N . GLY A 1 101 ? -7.019 -13.350 -3.329 1.00 29.02 118 GLY A N 1
ATOM 653 C CA . GLY A 1 101 ? -8.451 -13.147 -3.029 1.00 29.12 118 GLY A CA 1
ATOM 654 C C . GLY A 1 101 ? -8.955 -11.711 -3.162 1.00 29.35 118 GLY A C 1
ATOM 655 O O . GLY A 1 101 ? -10.088 -11.409 -2.808 1.00 29.43 118 GLY A O 1
ATOM 656 N N . HIS A 1 102 ? -8.097 -10.827 -3.661 1.00 28.94 119 HIS A N 1
ATOM 657 C CA . HIS A 1 102 ? -8.418 -9.421 -3.907 1.00 28.78 119 HIS A CA 1
ATOM 658 C C . HIS A 1 102 ? -9.258 -9.209 -5.159 1.00 27.76 119 HIS A C 1
ATOM 659 O O . HIS A 1 102 ? -9.091 -9.894 -6.153 1.00 27.30 119 HIS A O 1
ATOM 666 N N . ILE A 1 103 ? -10.174 -8.251 -5.088 1.00 27.38 120 ILE A N 1
ATOM 667 C CA . ILE A 1 103 ? -11.072 -7.976 -6.204 1.00 25.85 120 ILE A CA 1
ATOM 668 C C . ILE A 1 103 ? -10.383 -7.058 -7.179 1.00 25.85 120 ILE A C 1
ATOM 669 O O . ILE A 1 103 ? -9.879 -6.015 -6.779 1.00 25.95 120 ILE A O 1
ATOM 674 N N . ARG A 1 104 ? -10.370 -7.448 -8.455 1.00 25.13 121 ARG A N 1
ATOM 675 C CA . ARG A 1 104 ? -9.865 -6.597 -9.512 1.00 25.19 121 ARG A CA 1
ATOM 676 C C . ARG A 1 104 ? -10.857 -6.620 -10.657 1.00 25.55 121 ARG A C 1
ATOM 677 O O . ARG A 1 104 ? -11.820 -7.372 -10.623 1.00 26.31 121 ARG A O 1
ATOM 685 N N . ASN A 1 105 ? -10.623 -5.778 -11.655 1.00 25.63 122 ASN A N 1
ATOM 686 C CA . ASN A 1 105 ? -11.526 -5.605 -12.768 1.00 26.14 122 ASN A CA 1
ATOM 687 C C . ASN A 1 105 ? -10.764 -5.739 -14.070 1.00 26.87 122 ASN A C 1
ATOM 688 O O . ASN A 1 105 ? -9.561 -5.465 -14.132 1.00 26.11 122 ASN A O 1
ATOM 693 N N . ARG A 1 106 ? -11.472 -6.206 -15.091 1.00 27.75 123 ARG A N 1
ATOM 694 C CA . ARG A 1 106 ? -10.916 -6.422 -16.409 1.00 29.75 123 ARG A CA 1
ATOM 695 C C . ARG A 1 106 ? -11.961 -6.061 -17.472 1.00 30.31 123 ARG A C 1
ATOM 696 O O . ARG A 1 106 ? -13.167 -6.051 -17.221 1.00 29.92 123 ARG A O 1
ATOM 704 N N . VAL A 1 107 ? -11.454 -5.735 -18.647 1.00 31.14 124 VAL A N 1
ATOM 705 C CA . VAL A 1 107 ? -12.253 -5.565 -19.828 1.00 31.93 124 VAL A CA 1
ATOM 706 C C . VAL A 1 107 ? -11.907 -6.724 -20.756 1.00 32.80 124 VAL A C 1
ATOM 707 O O . VAL A 1 107 ? -10.736 -6.953 -21.066 1.00 32.54 124 VAL A O 1
ATOM 711 N N . ILE A 1 108 ? -12.934 -7.471 -21.157 1.00 34.37 125 ILE A N 1
ATOM 712 C CA . ILE A 1 108 ? -12.792 -8.626 -22.044 1.00 35.56 125 ILE A CA 1
ATOM 713 C C . ILE A 1 108 ? -13.561 -8.397 -23.338 1.00 37.32 125 ILE A C 1
ATOM 714 O O . ILE A 1 108 ? -14.410 -7.506 -23.417 1.00 37.87 125 ILE A O 1
ATOM 719 N N . ARG A 1 109 ? -13.261 -9.201 -24.353 1.00 38.75 126 ARG A N 1
ATOM 720 C CA . ARG A 1 109 ? -13.952 -9.105 -25.617 1.00 39.80 126 ARG A CA 1
ATOM 721 C C . ARG A 1 109 ? -14.138 -10.480 -26.247 1.00 41.12 126 ARG A C 1
ATOM 722 O O . ARG A 1 109 ? -13.212 -11.285 -26.269 1.00 40.44 126 ARG A O 1
ATOM 730 N N . GLY A 1 110 ? -15.341 -10.734 -26.758 1.00 42.74 127 GLY A N 1
ATOM 731 C CA . GLY A 1 110 ? -15.615 -11.925 -27.554 1.00 45.30 127 GLY A CA 1
ATOM 732 C C . GLY A 1 110 ? -16.281 -11.592 -28.875 1.00 47.54 127 GLY A C 1
ATOM 733 O O . GLY A 1 110 ? -16.629 -10.428 -29.135 1.00 47.13 127 GLY A O 1
ATOM 734 N N . ARG A 1 111 ? -16.439 -12.613 -29.720 1.00 50.03 128 ARG A N 1
ATOM 735 C CA . ARG A 1 111 ? -17.207 -12.495 -30.968 1.00 52.77 128 ARG A CA 1
ATOM 736 C C . ARG A 1 111 ? -18.567 -13.148 -30.819 1.00 53.68 128 ARG A C 1
ATOM 737 O O . ARG A 1 111 ? -18.655 -14.314 -30.442 1.00 53.60 128 ARG A O 1
ATOM 745 N N . LEU A 1 112 ? -19.626 -12.396 -31.098 1.00 55.77 129 LEU A N 1
ATOM 746 C CA . LEU A 1 112 ? -20.986 -12.941 -30.984 1.00 58.22 129 LEU A CA 1
ATOM 747 C C . LEU A 1 112 ? -21.424 -13.628 -32.284 1.00 59.62 129 LEU A C 1
ATOM 748 O O . LEU A 1 112 ? -21.402 -13.022 -33.357 1.00 59.57 129 LEU A O 1
ATOM 753 N N . ASP A 1 113 ? -21.798 -14.903 -32.169 1.00 61.94 130 ASP A N 1
ATOM 754 C CA . ASP A 1 113 ? -22.287 -15.712 -33.295 1.00 64.28 130 ASP A CA 1
ATOM 755 C C . ASP A 1 113 ? -23.641 -15.165 -33.778 1.00 65.42 130 ASP A C 1
ATOM 756 O O . ASP A 1 113 ? -24.605 -15.100 -32.996 1.00 65.44 130 ASP A O 1
ATOM 761 N N . GLY A 1 114 ? -23.707 -14.779 -35.048 1.00 66.82 131 GLY A N 1
ATOM 762 C CA . GLY A 1 114 ? -24.873 -14.099 -35.579 1.00 68.49 131 GLY A CA 1
ATOM 763 C C . GLY A 1 114 ? -26.103 -14.986 -35.599 1.00 69.49 131 GLY A C 1
ATOM 764 O O . GLY A 1 114 ? -27.208 -14.538 -35.293 1.00 69.69 131 GLY A O 1
ATOM 765 N N . SER A 1 115 ? -25.909 -16.250 -35.961 1.00 70.29 132 SER A N 1
ATOM 766 C CA . SER A 1 115 ? -26.905 -17.282 -35.702 1.00 70.88 132 SER A CA 1
ATOM 767 C C . SER A 1 115 ? -26.517 -18.134 -34.498 1.00 71.13 132 SER A C 1
ATOM 768 O O . SER A 1 115 ? -25.335 -18.358 -34.239 1.00 71.56 132 SER A O 1
ATOM 770 N N . THR A 1 116 ? -27.521 -18.606 -33.766 1.00 71.17 133 THR A N 1
ATOM 771 C CA . THR A 1 116 ? -27.286 -19.385 -32.556 1.00 70.94 133 THR A CA 1
ATOM 772 C C . THR A 1 116 ? -26.554 -18.561 -31.502 1.00 70.39 133 THR A C 1
ATOM 773 O O . THR A 1 116 ? -25.452 -18.913 -31.080 1.00 70.63 133 THR A O 1
ATOM 775 N N . PHE A 1 117 ? -27.229 -17.457 -31.035 1.00 69.46 134 PHE A N 1
ATOM 776 C CA . PHE A 1 117 ? -26.470 -16.419 -30.347 1.00 68.63 134 PHE A CA 1
ATOM 777 C C . PHE A 1 117 ? -25.698 -16.995 -29.165 1.00 67.31 134 PHE A C 1
ATOM 778 O O . PHE A 1 117 ? -26.248 -17.174 -28.079 1.00 67.06 134 PHE A O 1
ATOM 786 N N . LYS A 1 118 ? -24.315 -17.179 -29.535 1.00 65.62 135 LYS A N 1
ATOM 787 C CA . LYS A 1 118 ? -23.350 -17.591 -28.523 1.00 64.00 135 LYS A CA 1
ATOM 788 C C . LYS A 1 118 ? -22.018 -16.871 -28.706 1.00 62.53 135 LYS A C 1
ATOM 789 O O . LYS A 1 118 ? -21.646 -16.507 -29.821 1.00 62.20 135 LYS A O 1
ATOM 791 N N . LEU A 1 119 ? -21.304 -16.669 -27.603 1.00 60.80 136 LEU A N 1
ATOM 792 C CA . LEU A 1 119 ? -20.106 -15.843 -27.608 1.00 59.09 136 LEU A CA 1
ATOM 793 C C . LEU A 1 119 ? -18.864 -16.706 -27.736 1.00 58.41 136 LEU A C 1
ATOM 794 O O . LEU A 1 119 ? -18.699 -17.683 -27.003 1.00 58.51 136 LEU A O 1
ATOM 799 N N . LYS A 1 120 ? -17.990 -16.353 -28.669 1.00 57.25 137 LYS A N 1
ATOM 800 C CA . LYS A 1 120 ? -16.768 -17.120 -28.865 1.00 56.39 137 LYS A CA 1
ATOM 801 C C . LYS A 1 120 ? -15.492 -16.276 -28.857 1.00 55.13 137 LYS A C 1
ATOM 802 O O . LYS A 1 120 ? -15.543 -15.058 -29.013 1.00 54.95 137 LYS A O 1
ATOM 808 N N . GLU A 1 121 ? -14.358 -16.956 -28.675 1.00 53.69 138 GLU A N 1
ATOM 809 C CA . GLU A 1 121 ? -13.008 -16.365 -28.658 1.00 52.02 138 GLU A CA 1
ATOM 810 C C . GLU A 1 121 ? -12.876 -15.140 -27.739 1.00 50.02 138 GLU A C 1
ATOM 811 O O . GLU A 1 121 ? -12.417 -14.064 -28.138 1.00 49.19 138 GLU A O 1
ATOM 817 N N . VAL A 1 122 ? -13.322 -15.347 -26.504 1.00 47.79 139 VAL A N 1
ATOM 818 C CA . VA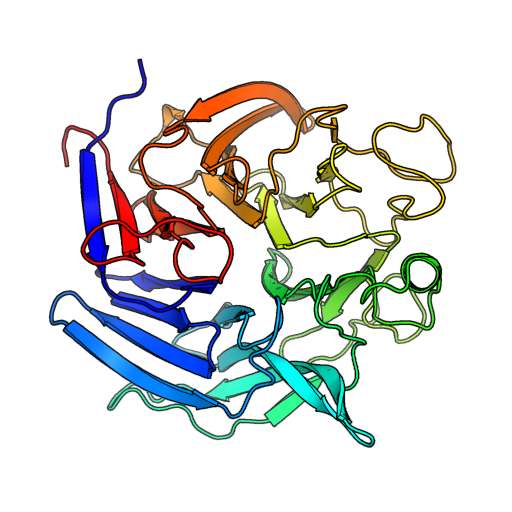L A 1 122 ? -13.212 -14.374 -25.441 1.00 46.13 139 VAL A CA 1
ATOM 819 C C . VAL A 1 122 ? -11.741 -14.228 -25.017 1.00 45.05 139 VAL A C 1
ATOM 820 O O . VAL A 1 122 ? -11.045 -15.213 -24.760 1.00 44.98 139 VAL A O 1
ATOM 824 N N . LYS A 1 123 ? -11.271 -12.990 -24.983 1.00 43.29 140 LYS A N 1
ATOM 825 C CA . LYS A 1 123 ? -9.955 -12.693 -24.453 1.00 42.27 140 LYS A CA 1
ATOM 826 C C . LYS A 1 123 ? -9.987 -11.417 -23.625 1.00 40.76 140 LYS A C 1
ATOM 827 O O . LYS A 1 123 ? -10.853 -10.544 -23.811 1.00 40.28 140 LYS A O 1
ATOM 833 N N . THR A 1 124 ? -9.040 -11.326 -22.702 1.00 39.13 141 THR A N 1
ATOM 834 C CA . THR A 1 124 ? -8.869 -10.147 -21.885 1.00 37.24 141 THR A CA 1
ATOM 835 C C . THR A 1 124 ? -8.137 -9.087 -22.688 1.00 37.04 141 THR A C 1
ATOM 836 O O . THR A 1 124 ? -7.152 -9.383 -23.357 1.00 37.66 141 THR A O 1
ATOM 840 N N . LEU A 1 125 ? -8.633 -7.854 -22.631 1.00 36.45 142 LEU A N 1
ATOM 841 C CA . LEU A 1 125 ? -7.950 -6.711 -23.247 1.00 35.70 142 LEU A CA 1
ATOM 842 C C . LEU A 1 125 ? -7.141 -5.918 -22.219 1.00 35.25 142 LEU A C 1
ATOM 843 O O . LEU A 1 125 ? -5.998 -5.523 -22.470 1.00 35.77 142 LEU A O 1
ATOM 848 N N . ILE A 1 126 ? -7.761 -5.671 -21.072 1.00 34.82 143 ILE A N 1
ATOM 849 C CA . ILE A 1 126 ? -7.173 -4.902 -19.988 1.00 34.55 143 ILE A CA 1
ATOM 850 C C . ILE A 1 126 ? -7.456 -5.626 -18.696 1.00 33.86 143 ILE A C 1
ATOM 851 O O . ILE A 1 126 ? -8.593 -6.031 -18.435 1.00 34.27 143 ILE A O 1
ATOM 856 N N . ASP A 1 127 ? -6.404 -5.727 -17.889 1.00 33.47 144 ASP A N 1
ATOM 857 C CA . ASP A 1 127 ? -6.290 -6.582 -16.707 1.00 32.91 144 ASP A CA 1
ATOM 858 C C . ASP A 1 127 ? -5.901 -5.754 -15.481 1.00 31.06 144 ASP A C 1
ATOM 859 O O . ASP A 1 127 ? -5.357 -4.675 -15.620 1.00 30.43 144 ASP A O 1
ATOM 864 N N . GLY A 1 128 ? -6.120 -6.302 -14.291 1.00 29.81 145 GLY A N 1
ATOM 865 C CA . GLY A 1 128 ? -5.545 -5.751 -13.073 1.00 28.42 145 GLY A CA 1
ATOM 866 C C . GLY A 1 128 ? -5.940 -4.354 -12.617 1.00 28.00 145 GLY A C 1
ATOM 867 O O . GLY A 1 128 ? -5.215 -3.752 -11.806 1.00 27.84 145 GLY A O 1
ATOM 868 N N . ILE A 1 129 ? -7.056 -3.824 -13.131 1.00 27.12 146 ILE A N 1
ATOM 869 C CA . ILE A 1 129 ? -7.657 -2.596 -12.592 1.00 26.17 146 ILE A CA 1
ATOM 870 C C . ILE A 1 129 ? -8.037 -2.894 -11.139 1.00 26.10 146 ILE A C 1
ATOM 871 O O . ILE A 1 129 ? -8.627 -3.956 -10.877 1.00 26.60 146 ILE A O 1
ATOM 876 N N . PRO A 1 130 ? -7.646 -2.012 -10.181 1.00 25.30 147 PRO A N 1
ATOM 877 C CA . PRO A 1 130 ? -8.053 -2.219 -8.798 1.00 25.07 147 PRO A CA 1
ATOM 878 C C . PRO A 1 130 ? -9.557 -2.315 -8.579 1.00 25.66 147 PRO A C 1
ATOM 879 O O . PRO A 1 130 ? -10.346 -1.715 -9.314 1.00 25.76 147 PRO A O 1
ATOM 883 N N . GLY A 1 131 ? -9.943 -3.072 -7.556 1.00 25.97 148 GLY A N 1
ATOM 884 C CA . GLY A 1 131 ? -11.340 -3.279 -7.259 1.00 25.12 148 GLY A CA 1
ATOM 885 C C . GLY A 1 131 ? -11.543 -3.479 -5.778 1.00 25.06 148 GLY A C 1
ATOM 886 O O . GLY A 1 131 ? -10.581 -3.525 -4.995 1.00 24.18 148 GLY A O 1
ATOM 887 N N . ALA A 1 132 ? -12.814 -3.630 -5.412 1.00 24.33 149 ALA A N 1
ATOM 888 C CA . ALA A 1 132 ? -13.246 -3.684 -4.034 1.00 24.75 149 ALA A CA 1
ATOM 889 C C . ALA A 1 132 ? -14.726 -4.057 -3.975 1.00 25.46 149 ALA A C 1
ATOM 890 O O . ALA A 1 132 ? -15.378 -4.237 -5.006 1.00 24.88 149 ALA A O 1
ATOM 892 N N . TYR A 1 133 ? -15.241 -4.147 -2.755 1.00 27.02 150 TYR A N 1
ATOM 893 C CA . TYR A 1 133 ? -16.655 -4.302 -2.516 1.00 29.26 150 TYR A CA 1
ATOM 894 C C . TYR A 1 133 ? -17.417 -3.091 -3.022 1.00 29.52 150 TYR A C 1
ATOM 895 O O . TYR A 1 133 ? -18.588 -3.203 -3.382 1.00 29.48 150 TYR A O 1
ATOM 904 N N . ILE A 1 134 ? -16.728 -1.945 -3.069 1.00 29.61 151 ILE A N 1
ATOM 905 C CA . ILE A 1 134 ? -17.287 -0.668 -3.522 1.00 29.55 151 ILE A CA 1
ATOM 906 C C . ILE A 1 134 ? -16.379 -0.012 -4.565 1.00 29.28 151 ILE A C 1
ATOM 907 O O . ILE A 1 134 ? -15.177 -0.302 -4.635 1.00 30.10 151 ILE A O 1
ATOM 912 N N . HIS A 1 135 ? -16.972 0.839 -5.399 1.00 28.77 152 HIS A N 1
ATOM 913 C CA . HIS A 1 135 ? -16.254 1.744 -6.321 1.00 27.69 152 HIS A CA 1
ATOM 914 C C . HIS A 1 135 ? -15.418 1.050 -7.371 1.00 27.86 152 HIS A C 1
ATOM 915 O O . HIS A 1 135 ? -14.200 1.249 -7.432 1.00 28.22 152 HIS A O 1
ATOM 922 N N . ASN A 1 136 ? -16.094 0.286 -8.227 1.00 27.32 153 ASN A N 1
ATOM 923 C CA . ASN A 1 136 ? -15.473 -0.429 -9.331 1.00 27.13 153 ASN A CA 1
ATOM 924 C C . ASN A 1 136 ? -15.685 0.251 -10.665 1.00 27.29 153 ASN A C 1
ATOM 925 O O . ASN A 1 136 ? -15.163 -0.209 -11.675 1.00 27.99 153 ASN A O 1
ATOM 930 N N . GLY A 1 137 ? -16.401 1.378 -10.668 1.00 27.64 154 GLY A N 1
ATOM 931 C CA . GLY A 1 137 ? -16.752 2.059 -11.918 1.00 26.93 154 GLY A CA 1
ATOM 932 C C . GLY A 1 137 ? -17.523 1.084 -12.793 1.00 27.20 154 GLY A C 1
ATOM 933 O O . GLY A 1 137 ? -18.514 0.510 -12.358 1.00 26.77 154 GLY A O 1
ATOM 934 N N . GLY A 1 138 ? -17.072 0.881 -14.024 1.00 27.18 155 GLY A N 1
ATOM 935 C CA . GLY A 1 138 ? -17.568 -0.245 -14.796 1.00 27.65 155 GLY A CA 1
ATOM 936 C C . GLY A 1 138 ? -18.395 0.030 -16.030 1.00 28.24 155 GLY A C 1
ATOM 937 O O . GLY A 1 138 ? -18.760 -0.907 -16.739 1.00 28.53 155 GLY A O 1
ATOM 938 N N . ARG A 1 139 ? -18.682 1.301 -16.297 1.00 28.22 156 ARG A N 1
ATOM 939 C CA . ARG A 1 139 ? -19.429 1.686 -17.490 1.00 28.54 156 ARG A CA 1
ATOM 940 C C . ARG A 1 139 ? -18.476 1.783 -18.683 1.00 28.82 156 ARG A C 1
ATOM 941 O O . ARG A 1 139 ? -17.473 2.491 -18.635 1.00 29.14 156 ARG A O 1
ATOM 949 N N . ILE A 1 140 ? -18.792 1.066 -19.750 1.00 29.05 157 ILE A N 1
ATOM 950 C CA . ILE A 1 140 ? -17.996 1.138 -20.968 1.00 29.96 157 ILE A CA 1
ATOM 951 C C . ILE A 1 140 ? -18.875 1.551 -22.162 1.00 30.61 157 ILE A C 1
ATOM 952 O O . ILE A 1 140 ? -20.033 1.200 -22.221 1.00 30.71 157 ILE A O 1
ATOM 957 N N . ARG A 1 141 ? -18.308 2.306 -23.096 1.00 31.71 158 ARG A N 1
ATOM 958 C CA . ARG A 1 141 ? -19.046 2.867 -24.222 1.00 32.07 158 ARG A CA 1
ATOM 959 C C . ARG A 1 141 ? -18.089 3.437 -25.262 1.00 32.60 158 ARG A C 1
ATOM 960 O O . ARG A 1 141 ? -17.101 4.094 -24.915 1.00 32.51 158 ARG A O 1
ATOM 968 N N . PHE A 1 142 ? -18.399 3.193 -26.535 1.00 32.85 159 PHE A N 1
ATOM 969 C CA . PHE A 1 142 ? -17.653 3.781 -27.631 1.00 33.41 159 PHE A CA 1
ATOM 970 C C . PHE A 1 142 ? -18.077 5.223 -27.869 1.00 34.46 159 PHE A C 1
ATOM 971 O O . PHE A 1 142 ? -19.266 5.538 -27.851 1.00 35.08 159 PHE A O 1
ATOM 979 N N . GLY A 1 143 ? -17.099 6.094 -28.080 1.00 35.18 160 GLY A N 1
ATOM 980 C CA . GLY A 1 143 ? -17.372 7.476 -28.371 1.00 36.47 160 GLY A CA 1
ATOM 981 C C . GLY A 1 143 ? -17.405 7.762 -29.866 1.00 37.74 160 GLY A C 1
ATOM 982 O O . GLY A 1 143 ? -17.211 6.851 -30.692 1.00 37.97 160 GLY A O 1
ATOM 983 N N . PRO A 1 144 ? -17.655 9.033 -30.224 1.00 38.50 161 PRO A N 1
ATOM 984 C CA . PRO A 1 144 ? -17.701 9.497 -31.618 1.00 39.60 161 PRO A CA 1
ATOM 985 C C . PRO A 1 144 ? -16.395 9.286 -32.376 1.00 40.06 161 PRO A C 1
ATOM 986 O O . PRO A 1 144 ? -16.419 9.206 -33.612 1.00 40.63 161 PRO A O 1
ATOM 990 N N . ASP A 1 145 ? -15.278 9.200 -31.646 1.00 40.12 162 ASP A N 1
ATOM 991 C CA . ASP A 1 145 ? -13.961 8.955 -32.241 1.00 39.74 162 ASP A CA 1
ATOM 992 C C . ASP A 1 145 ? -13.693 7.474 -32.507 1.00 39.25 162 ASP A C 1
ATOM 993 O O . ASP A 1 145 ? -12.649 7.122 -33.028 1.00 39.17 162 ASP A O 1
ATOM 998 N N . GLY A 1 146 ? -14.638 6.605 -32.154 1.00 39.23 163 GLY A N 1
ATOM 999 C CA . GLY A 1 146 ? -14.484 5.162 -32.383 1.00 38.43 163 GLY A CA 1
ATOM 1000 C C . GLY A 1 146 ? -13.678 4.445 -31.310 1.00 38.52 163 GLY A C 1
ATOM 1001 O O . GLY A 1 146 ? -13.431 3.232 -31.416 1.00 38.90 163 GLY A O 1
ATOM 1002 N N . MET A 1 147 ? -13.280 5.177 -30.265 1.00 37.56 164 MET A N 1
ATOM 1003 C CA . MET A 1 147 ? -12.520 4.583 -29.160 1.00 36.87 164 MET A CA 1
ATOM 1004 C C . MET A 1 147 ? -13.454 4.101 -28.054 1.00 35.47 164 MET A C 1
ATOM 1005 O O . MET A 1 147 ? -14.516 4.692 -27.836 1.00 35.31 164 MET A O 1
ATOM 1010 N N . LEU A 1 148 ? -13.044 3.023 -27.380 1.00 33.72 165 LEU A N 1
ATOM 1011 C CA . LEU A 1 148 ? -13.720 2.524 -26.186 1.00 32.13 165 LEU A CA 1
ATOM 1012 C C . LEU A 1 148 ? -13.293 3.309 -24.945 1.00 31.78 165 LEU A C 1
ATOM 1013 O O . LEU A 1 148 ? -12.097 3.400 -24.641 1.00 31.87 165 LEU A O 1
ATOM 1018 N N . TYR A 1 149 ? -14.279 3.878 -24.247 1.00 30.60 166 TYR A N 1
ATOM 1019 C CA . TYR A 1 149 ? -14.063 4.533 -22.969 1.00 29.84 166 TYR A CA 1
ATOM 1020 C C . TYR A 1 149 ? -14.566 3.659 -21.840 1.00 29.24 166 TYR A C 1
ATOM 1021 O O . TYR A 1 149 ? -15.575 2.978 -21.992 1.00 29.56 166 TYR A O 1
ATOM 1030 N N . ILE A 1 150 ? -13.869 3.719 -20.704 1.00 28.34 167 ILE A N 1
ATOM 1031 C CA . ILE A 1 150 ? -14.022 2.786 -19.593 1.00 27.37 167 ILE A CA 1
ATOM 1032 C C . ILE A 1 150 ? -13.911 3.597 -18.334 1.00 26.89 167 ILE A C 1
ATOM 1033 O O . ILE A 1 150 ? -12.913 4.273 -18.153 1.00 27.32 167 ILE A O 1
ATOM 1038 N N . THR A 1 151 ? -14.925 3.539 -17.470 1.00 26.41 168 THR A N 1
ATOM 1039 C CA . THR A 1 151 ? -14.873 4.224 -16.177 1.00 25.92 168 THR A CA 1
ATOM 1040 C C . THR A 1 151 ? -14.412 3.257 -15.079 1.00 25.69 168 THR A C 1
ATOM 1041 O O . THR A 1 151 ? -14.765 2.077 -15.085 1.00 25.15 168 THR A O 1
ATOM 1045 N N . THR A 1 152 ? -13.605 3.758 -14.149 1.00 25.37 169 THR A N 1
ATOM 1046 C CA . THR A 1 152 ? -13.123 2.954 -13.031 1.00 24.88 169 THR A CA 1
ATOM 1047 C C . THR A 1 152 ? -13.243 3.807 -11.763 1.00 24.78 169 THR A C 1
ATOM 1048 O O . THR A 1 152 ? -13.112 5.023 -11.807 1.00 24.69 169 THR A O 1
ATOM 1052 N N . GLY A 1 153 ? -13.505 3.169 -10.633 1.00 25.08 170 GLY A N 1
ATOM 1053 C CA . GLY A 1 153 ? -13.609 3.886 -9.375 1.00 24.95 170 GLY A CA 1
ATOM 1054 C C . GLY A 1 153 ? -12.342 3.755 -8.563 1.00 24.71 170 GLY A C 1
ATOM 1055 O O . GLY A 1 153 ? -11.424 3.063 -8.955 1.00 24.73 170 GLY A O 1
ATOM 1056 N N . ASP A 1 154 ? -12.300 4.412 -7.414 1.00 24.84 171 ASP A N 1
ATOM 1057 C CA . ASP A 1 154 ? -11.079 4.478 -6.623 1.00 24.72 171 ASP A CA 1
ATOM 1058 C C . ASP A 1 154 ? -10.808 3.188 -5.833 1.00 25.02 171 ASP A C 1
ATOM 1059 O O . ASP A 1 154 ? -9.834 3.110 -5.072 1.00 25.48 171 ASP A O 1
ATOM 1064 N N . ALA A 1 155 ? -11.674 2.186 -6.013 1.00 24.18 172 ALA A N 1
ATOM 1065 C CA . ALA A 1 155 ? -11.547 0.890 -5.352 1.00 23.60 172 ALA A CA 1
ATOM 1066 C C . ALA A 1 155 ? -11.442 1.007 -3.837 1.00 23.61 172 ALA A C 1
ATOM 1067 O O . ALA A 1 155 ? -10.730 0.231 -3.204 1.00 23.55 172 ALA A O 1
ATOM 1069 N N . ALA A 1 156 ? -12.173 1.966 -3.260 1.00 23.45 173 ALA A N 1
ATOM 1070 C CA . ALA A 1 156 ? -12.098 2.279 -1.824 1.00 23.53 173 ALA A CA 1
ATOM 1071 C C . ALA A 1 156 ? -10.697 2.795 -1.392 1.00 23.70 173 ALA A C 1
ATOM 1072 O O . ALA A 1 156 ? -10.367 2.795 -0.209 1.00 24.06 173 ALA A O 1
ATOM 1074 N N . ASP A 1 157 ? -9.891 3.237 -2.348 1.00 23.81 174 ASP A N 1
ATOM 1075 C CA . ASP A 1 157 ? -8.540 3.746 -2.059 1.00 24.33 174 ASP A CA 1
ATOM 1076 C C . ASP A 1 157 ? -8.359 5.115 -2.741 1.00 24.25 174 ASP A C 1
ATOM 1077 O O . ASP A 1 157 ? -7.777 5.198 -3.827 1.00 23.66 174 ASP A O 1
ATOM 1082 N N . PRO A 1 158 ? -8.912 6.191 -2.125 1.00 24.48 175 PRO A N 1
ATOM 1083 C CA . PRO A 1 158 ? -9.033 7.502 -2.798 1.00 24.92 175 PRO A CA 1
ATOM 1084 C C . PRO A 1 158 ? -7.747 8.070 -3.410 1.00 25.53 175 PRO A C 1
ATOM 1085 O O . PRO A 1 158 ? -7.812 8.655 -4.486 1.00 25.98 175 PRO A O 1
ATOM 1089 N N . ARG A 1 159 ? -6.603 7.895 -2.745 1.00 26.03 176 ARG A N 1
ATOM 1090 C CA . ARG A 1 159 ? -5.325 8.430 -3.231 1.00 26.68 176 ARG A CA 1
ATOM 1091 C C . ARG A 1 159 ? -5.007 7.959 -4.647 1.00 26.37 176 ARG A C 1
ATOM 1092 O O . ARG A 1 159 ? -4.345 8.675 -5.403 1.00 27.22 176 ARG A O 1
ATOM 1100 N N . LEU A 1 160 ? -5.482 6.762 -5.010 1.00 25.58 177 LEU A N 1
ATOM 1101 C CA . LEU A 1 160 ? -5.213 6.185 -6.332 1.00 24.49 177 LEU A CA 1
ATOM 1102 C C . LEU A 1 160 ? -5.778 7.019 -7.496 1.00 24.22 177 LEU A C 1
ATOM 1103 O O . LEU A 1 160 ? -5.239 6.962 -8.614 1.00 23.80 177 LEU A O 1
ATOM 1108 N N . ALA A 1 161 ? -6.856 7.780 -7.228 1.00 23.61 178 ALA A N 1
ATOM 1109 C CA . ALA A 1 161 ? -7.520 8.627 -8.237 1.00 23.54 178 ALA A CA 1
ATOM 1110 C C . ALA A 1 161 ? -6.613 9.723 -8.805 1.00 24.06 178 ALA A C 1
ATOM 1111 O O . ALA A 1 161 ? -6.697 10.024 -9.995 1.00 24.03 178 ALA A O 1
ATOM 1113 N N . GLN A 1 162 ? -5.742 10.293 -7.959 1.00 24.95 179 GLN A N 1
ATOM 1114 C CA . GLN A 1 162 ? -4.767 11.292 -8.381 1.00 26.20 179 GLN A CA 1
ATOM 1115 C C . GLN A 1 162 ? -3.511 10.675 -8.984 1.00 27.51 179 GLN A C 1
ATOM 1116 O O . GLN A 1 162 ? -2.731 11.370 -9.648 1.00 28.51 179 GLN A O 1
ATOM 1122 N N . ASP A 1 163 ? -3.326 9.372 -8.788 1.00 28.32 180 ASP A N 1
ATOM 1123 C CA . ASP A 1 163 ? -2.061 8.720 -9.139 1.00 28.39 180 ASP A CA 1
ATOM 1124 C C . ASP A 1 163 ? -2.090 8.264 -10.582 1.00 28.36 180 ASP A C 1
ATOM 1125 O O . ASP A 1 163 ? -2.837 7.369 -10.932 1.00 28.40 180 ASP A O 1
ATOM 1130 N N . LEU A 1 164 ? -1.243 8.852 -11.418 1.00 29.22 181 LEU A N 1
ATOM 1131 C CA . LEU A 1 164 ? -1.274 8.533 -12.851 1.00 29.39 181 LEU A CA 1
ATOM 1132 C C . LEU A 1 164 ? -0.642 7.204 -13.246 1.00 29.56 181 LEU A C 1
ATOM 1133 O O . LEU A 1 164 ? -0.672 6.833 -14.417 1.00 30.57 181 LEU A O 1
ATOM 1138 N N . SER A 1 165 ? -0.102 6.461 -12.291 1.00 29.31 182 SER A N 1
ATOM 1139 C CA . SER A 1 165 ? 0.403 5.130 -12.600 1.00 29.45 182 SER A CA 1
ATOM 1140 C C . SER A 1 165 ? -0.615 4.074 -12.182 1.00 29.68 182 SER A C 1
ATOM 1141 O O . SER A 1 165 ? -0.354 2.865 -12.280 1.00 29.69 182 SER A O 1
ATOM 1144 N N . SER A 1 166 ? -1.761 4.540 -11.676 1.00 29.29 183 SER A N 1
ATOM 1145 C CA . SER A 1 166 ? -2.855 3.666 -11.273 1.00 28.83 183 SER A CA 1
ATOM 1146 C C . SER A 1 166 ? -4.072 3.789 -12.223 1.00 28.52 183 SER A C 1
ATOM 1147 O O . SER A 1 166 ? -4.427 4.874 -12.652 1.00 28.61 183 SER A O 1
ATOM 1150 N N . LEU A 1 167 ? -4.699 2.661 -12.528 1.00 28.10 184 LEU A N 1
ATOM 1151 C CA . LEU A 1 167 ? -5.887 2.593 -13.385 1.00 27.77 184 LEU A CA 1
ATOM 1152 C C . LEU A 1 167 ? -7.192 2.856 -12.618 1.00 27.19 184 LEU A C 1
ATOM 1153 O O . LEU A 1 167 ? -8.245 2.894 -13.227 1.00 28.65 184 LEU A O 1
ATOM 1158 N N . ALA A 1 168 ? -7.118 3.014 -11.295 1.00 26.18 185 ALA A N 1
ATOM 1159 C CA . ALA A 1 168 ? -8.269 3.315 -10.424 1.00 24.73 185 ALA A CA 1
ATOM 1160 C C . ALA A 1 168 ? -8.586 4.827 -10.373 1.00 24.88 185 ALA A C 1
ATOM 1161 O O . ALA A 1 168 ? -7.662 5.676 -10.339 1.00 24.52 185 ALA A O 1
ATOM 1163 N N . GLY A 1 169 ? -9.887 5.153 -10.383 1.00 23.93 186 GLY A N 1
ATOM 1164 C CA . GLY A 1 169 ? -10.357 6.531 -10.305 1.00 23.24 186 GLY A CA 1
ATOM 1165 C C . GLY A 1 169 ? -10.153 7.293 -11.596 1.00 23.44 186 GLY A C 1
ATOM 1166 O O . GLY A 1 169 ? -9.842 8.482 -11.591 1.00 23.53 186 GLY A O 1
ATOM 1167 N N . LYS A 1 170 ? -10.355 6.601 -12.706 1.00 23.44 187 LYS A N 1
ATOM 1168 C CA . LYS A 1 170 ? -10.035 7.120 -14.033 1.00 24.32 187 LYS A CA 1
ATOM 1169 C C . LYS A 1 170 ? -11.193 6.958 -14.992 1.00 24.85 187 LYS A C 1
ATOM 1170 O O . LYS A 1 170 ? -12.174 6.255 -14.713 1.00 25.35 187 LYS A O 1
ATOM 1176 N N . ILE A 1 171 ? -11.069 7.651 -16.114 1.00 25.66 188 ILE A N 1
ATOM 1177 C CA . ILE A 1 171 ? -11.729 7.271 -17.347 1.00 26.00 188 ILE A CA 1
ATOM 1178 C C . ILE A 1 171 ? -10.605 6.943 -18.291 1.00 26.28 188 ILE A C 1
ATOM 1179 O O . ILE A 1 171 ? -9.669 7.716 -18.434 1.00 26.38 188 ILE A O 1
ATOM 1184 N N . LEU A 1 172 ? -10.713 5.762 -18.888 1.00 27.17 189 LEU A N 1
ATOM 1185 C CA . LEU A 1 172 ? -9.741 5.182 -19.798 1.00 27.63 189 LEU A CA 1
ATOM 1186 C C . LEU A 1 172 ? -10.248 5.333 -21.233 1.00 28.95 189 LEU A C 1
ATOM 1187 O O . LEU A 1 172 ? -11.452 5.426 -21.480 1.00 29.42 189 LEU A O 1
ATOM 1192 N N . ARG A 1 173 ? -9.326 5.349 -22.182 1.00 29.61 190 ARG A N 1
ATOM 1193 C CA . ARG A 1 173 ? -9.665 5.410 -23.576 1.00 30.20 190 ARG A CA 1
ATOM 1194 C C . ARG A 1 173 ? -8.690 4.533 -24.368 1.00 30.95 190 ARG A C 1
ATOM 1195 O O . ARG A 1 173 ? -7.489 4.826 -24.434 1.00 30.62 190 ARG A O 1
ATOM 1203 N N . VAL A 1 174 ? -9.211 3.446 -24.934 1.00 31.49 191 VAL A N 1
ATOM 1204 C CA . VAL A 1 174 ? -8.400 2.503 -25.699 1.00 33.00 191 VAL A CA 1
ATOM 1205 C C . VAL A 1 174 ? -9.046 2.207 -27.059 1.00 34.53 191 VAL A C 1
ATOM 1206 O O . VAL A 1 174 ? -10.217 2.515 -27.279 1.00 34.73 191 VAL A O 1
ATOM 1210 N N . ASP A 1 175 ? -8.292 1.607 -27.972 1.00 35.93 192 ASP A N 1
ATOM 1211 C CA . ASP A 1 175 ? -8.877 1.219 -29.248 1.00 37.41 192 ASP A CA 1
ATOM 1212 C C . ASP A 1 175 ? -9.648 -0.087 -29.137 1.00 38.44 192 ASP A C 1
ATOM 1213 O O . ASP A 1 175 ? -9.878 -0.583 -28.024 1.00 38.82 192 ASP A O 1
ATOM 1218 N N . GLU A 1 176 ? -10.069 -0.629 -30.275 1.00 39.33 193 GLU A N 1
ATOM 1219 C CA . GLU A 1 176 ? -10.910 -1.838 -30.313 1.00 40.56 193 GLU A CA 1
ATOM 1220 C C . GLU A 1 176 ? -10.137 -3.067 -29.800 1.00 39.87 193 GLU A C 1
ATOM 1221 O O . GLU A 1 176 ? -10.706 -4.140 -29.584 1.00 39.29 193 GLU A O 1
ATOM 1227 N N . GLU A 1 177 ? -8.835 -2.879 -29.605 1.00 39.77 194 GLU A N 1
ATOM 1228 C CA . GLU A 1 177 ? -7.945 -3.936 -29.191 1.00 40.00 194 GLU A CA 1
ATOM 1229 C C . GLU A 1 177 ? -7.422 -3.726 -27.767 1.00 39.28 194 GLU A C 1
ATOM 1230 O O . GLU A 1 177 ? -6.679 -4.558 -27.237 1.00 39.08 194 GLU A O 1
ATOM 1236 N N . GLY A 1 178 ? -7.825 -2.616 -27.149 1.00 38.50 195 GLY A N 1
ATOM 1237 C CA . GLY A 1 178 ? -7.423 -2.306 -25.791 1.00 37.95 195 GLY A CA 1
ATOM 1238 C C . GLY A 1 178 ? -6.096 -1.582 -25.717 1.00 38.36 195 GLY A C 1
ATOM 1239 O O . GLY A 1 178 ? -5.482 -1.528 -24.654 1.00 38.45 195 GLY A O 1
ATOM 1240 N N . ARG A 1 179 ? -5.648 -1.030 -26.842 1.00 38.57 196 ARG A N 1
ATOM 1241 C CA . ARG A 1 179 ? -4.406 -0.262 -26.890 1.00 39.50 196 ARG A CA 1
ATOM 1242 C C . ARG A 1 179 ? -4.630 1.228 -26.716 1.00 38.97 196 ARG A C 1
ATOM 1243 O O . ARG A 1 179 ? -5.593 1.764 -27.252 1.00 38.57 196 ARG A O 1
ATOM 1251 N N . PRO A 1 180 ? -3.746 1.904 -25.952 1.00 39.30 197 PRO A N 1
ATOM 1252 C CA . PRO A 1 180 ? -3.819 3.370 -25.907 1.00 39.44 197 PRO A CA 1
ATOM 1253 C C . PRO A 1 180 ? -3.445 3.964 -27.257 1.00 40.18 197 PRO A C 1
ATOM 1254 O O . PRO A 1 180 ? -2.418 3.577 -27.819 1.00 40.66 197 PRO A O 1
ATOM 1258 N N . PRO A 1 181 ? -4.290 4.861 -27.807 1.00 40.49 198 PRO A N 1
ATOM 1259 C CA . PRO A 1 181 ? -3.908 5.598 -29.014 1.00 40.75 198 PRO A CA 1
ATOM 1260 C C . PRO A 1 181 ? -2.741 6.524 -28.752 1.00 41.05 198 PRO A C 1
ATOM 1261 O O . PRO A 1 181 ? -2.555 6.974 -27.628 1.00 41.20 198 PRO A O 1
ATOM 1265 N N . ALA A 1 182 ? -1.973 6.818 -29.799 1.00 41.77 199 ALA A N 1
ATOM 1266 C CA . ALA A 1 182 ? -0.782 7.661 -29.688 1.00 41.40 199 ALA A CA 1
ATOM 1267 C C . ALA A 1 182 ? -1.112 9.031 -29.122 1.00 41.11 199 ALA A C 1
ATOM 1268 O O . ALA A 1 182 ? -0.286 9.626 -28.435 1.00 41.08 199 ALA A O 1
ATOM 1270 N N . ASP A 1 183 ? -2.319 9.524 -29.403 1.00 40.48 200 ASP A N 1
ATOM 1271 C CA . ASP A 1 183 ? -2.732 10.850 -28.917 1.00 39.65 200 ASP A CA 1
ATOM 1272 C C . ASP A 1 183 ? -3.478 10.883 -27.545 1.00 38.29 200 ASP A C 1
ATOM 1273 O O . ASP A 1 183 ? -4.037 11.913 -27.146 1.00 38.45 200 ASP A O 1
ATOM 1278 N N . ASN A 1 184 ? -3.464 9.767 -26.818 1.00 36.52 201 ASN A N 1
ATOM 1279 C CA . ASN A 1 184 ? -3.802 9.785 -25.391 1.00 34.73 201 ASN A CA 1
ATOM 1280 C C . ASN A 1 184 ? -2.930 10.810 -24.644 1.00 33.25 201 ASN A C 1
ATOM 1281 O O . ASN A 1 184 ? -1.804 11.063 -25.060 1.00 33.02 201 ASN A O 1
ATOM 1286 N N . PRO A 1 185 ? -3.457 11.436 -23.575 1.00 32.22 202 PRO A N 1
ATOM 1287 C CA . PRO A 1 185 ? -2.702 12.516 -22.908 1.00 31.96 202 PRO A CA 1
ATOM 1288 C C . PRO A 1 185 ? -1.410 12.116 -22.172 1.00 32.41 202 PRO A C 1
ATOM 1289 O O . PRO A 1 185 ? -0.569 12.989 -21.927 1.00 32.80 202 PRO A O 1
ATOM 1293 N N . PHE A 1 186 ? -1.258 10.840 -21.808 1.00 32.06 203 PHE A N 1
ATOM 1294 C CA . PHE A 1 186 ? -0.116 10.419 -20.992 1.00 32.44 203 PHE A CA 1
ATOM 1295 C C . PHE A 1 186 ? 0.687 9.320 -21.695 1.00 33.10 203 PHE A C 1
ATOM 1296 O O . PHE A 1 186 ? 0.135 8.605 -22.556 1.00 32.99 203 PHE A O 1
ATOM 1304 N N . PRO A 1 187 ? 2.002 9.202 -21.366 1.00 34.04 204 PRO A N 1
ATOM 1305 C CA . PRO A 1 187 ? 2.937 8.350 -22.162 1.00 33.93 204 PRO A CA 1
ATOM 1306 C C . PRO A 1 187 ? 2.559 6.858 -22.160 1.00 34.07 204 PRO A C 1
ATOM 1307 O O . PRO A 1 187 ? 2.620 6.207 -21.100 1.00 34.36 204 PRO A O 1
ATOM 1311 N N . ASN A 1 188 ? 2.151 6.341 -23.327 1.00 33.08 205 ASN A N 1
ATOM 1312 C CA . ASN A 1 188 ? 1.733 4.936 -23.472 1.00 32.99 205 ASN A CA 1
ATOM 1313 C C . ASN A 1 188 ? 0.796 4.461 -22.351 1.00 32.73 205 ASN A C 1
ATOM 1314 O O . ASN A 1 188 ? 1.007 3.412 -21.753 1.00 33.02 205 ASN A O 1
ATOM 1319 N N . SER A 1 189 ? -0.233 5.255 -22.080 1.00 32.05 206 SER A N 1
ATOM 1320 C CA . SER A 1 189 ? -1.143 5.029 -20.962 1.00 30.84 206 SER A CA 1
ATOM 1321 C C . SER A 1 189 ? -2.574 5.090 -21.486 1.00 30.51 206 SER A C 1
ATOM 1322 O O . SER A 1 189 ? -2.892 5.966 -22.306 1.00 30.71 206 SER A O 1
ATOM 1325 N N . PRO A 1 190 ? -3.447 4.168 -21.019 1.00 30.16 207 PRO A N 1
ATOM 1326 C CA . PRO A 1 190 ? -4.878 4.208 -21.347 1.00 29.09 207 PRO A CA 1
ATOM 1327 C C . PRO A 1 190 ? -5.675 5.339 -20.664 1.00 28.95 207 PRO A C 1
ATOM 1328 O O . PRO A 1 190 ? -6.853 5.519 -20.991 1.00 29.53 207 PRO A O 1
ATOM 1332 N N . ILE A 1 191 ? -5.066 6.103 -19.751 1.00 27.97 208 ILE A N 1
ATOM 1333 C CA . ILE A 1 191 ? -5.792 7.166 -19.025 1.00 27.52 208 ILE A CA 1
ATOM 1334 C C . ILE A 1 191 ? -6.226 8.318 -19.950 1.00 28.26 208 ILE A C 1
ATOM 1335 O O . ILE A 1 191 ? -5.431 8.801 -20.770 1.00 28.51 208 ILE A O 1
ATOM 1340 N N . TRP A 1 192 ? -7.488 8.744 -19.811 1.00 27.85 209 TRP A N 1
ATOM 1341 C CA . TRP A 1 192 ? -8.030 9.881 -20.537 1.00 27.44 209 TRP A CA 1
ATOM 1342 C C . TRP A 1 192 ? -8.224 11.032 -19.569 1.00 27.40 209 TRP A C 1
ATOM 1343 O O . TRP A 1 192 ? -7.792 12.149 -19.827 1.00 27.35 209 TRP A O 1
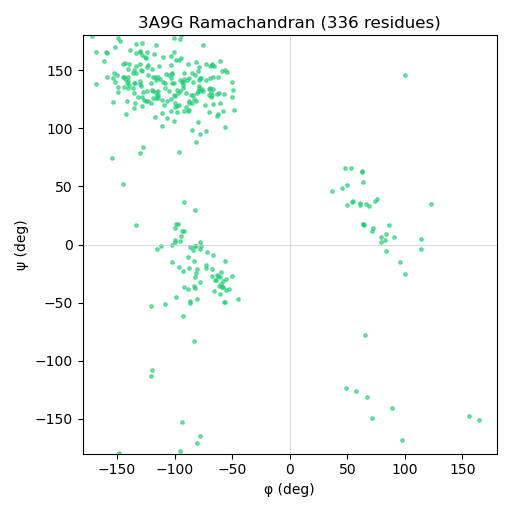ATOM 1354 N N . SER A 1 193 ? -8.902 10.757 -18.459 1.00 26.94 210 SER A N 1
ATOM 1355 C CA . SER A 1 193 ? -9.061 11.728 -17.422 1.00 26.63 210 SER A CA 1
ATOM 1356 C C . SER A 1 193 ? -8.897 11.031 -16.086 1.00 27.04 210 SER A C 1
ATOM 1357 O O . SER A 1 193 ? -8.896 9.795 -16.018 1.00 27.65 210 SER A O 1
ATOM 1360 N N . TYR A 1 194 ? -8.762 11.820 -15.023 1.00 26.56 211 TYR A N 1
ATOM 1361 C CA . TYR A 1 194 ? -8.500 11.281 -13.718 1.00 26.14 211 TYR A CA 1
ATOM 1362 C C . TYR A 1 194 ? -9.108 12.134 -12.620 1.00 26.08 211 TYR A C 1
ATOM 1363 O O . TYR A 1 194 ? -9.763 13.148 -12.904 1.00 26.09 211 TYR A O 1
ATOM 1372 N N . GLY A 1 195 ? -8.897 11.721 -11.373 1.00 25.26 212 GLY A N 1
ATOM 1373 C CA . GLY A 1 195 ? -9.500 12.381 -10.230 1.00 25.20 212 GLY A CA 1
ATOM 1374 C C . GLY A 1 195 ? -10.974 12.041 -10.076 1.00 25.70 212 GLY A C 1
ATOM 1375 O O . GLY A 1 195 ? -11.759 12.910 -9.720 1.00 25.72 212 GLY A O 1
ATOM 1376 N N . HIS A 1 196 ? -11.342 10.774 -10.328 1.00 25.84 213 HIS A N 1
ATOM 1377 C CA . HIS A 1 196 ? -12.734 10.286 -10.201 1.00 25.52 213 HIS A CA 1
ATOM 1378 C C . HIS A 1 196 ? -12.921 9.383 -8.985 1.00 26.40 213 HIS A C 1
ATOM 1379 O O . HIS A 1 196 ? -12.009 8.652 -8.579 1.00 27.04 213 HIS A O 1
ATOM 1386 N N . ARG A 1 197 ? -14.106 9.446 -8.391 1.00 26.35 214 ARG A N 1
ATOM 1387 C CA . ARG A 1 197 ? -14.408 8.634 -7.231 1.00 26.54 214 ARG A CA 1
ATOM 1388 C C . ARG A 1 197 ? -15.062 7.325 -7.641 1.00 27.57 214 ARG A C 1
ATOM 1389 O O . ARG A 1 197 ? -14.528 6.238 -7.378 1.00 27.82 214 ARG A O 1
ATOM 1397 N N . ASN A 1 198 ? -16.229 7.428 -8.277 1.00 28.46 215 ASN A N 1
ATOM 1398 C CA . ASN A 1 198 ? -16.937 6.249 -8.775 1.00 28.70 215 ASN A CA 1
ATOM 1399 C C . ASN A 1 198 ? -17.846 6.595 -9.958 1.00 28.77 215 ASN A C 1
ATOM 1400 O O . ASN A 1 198 ? -19.060 6.658 -9.795 1.00 29.24 215 ASN A O 1
ATOM 1405 N N . PRO A 1 199 ? -17.254 6.827 -11.146 1.00 28.61 216 PRO A N 1
ATOM 1406 C CA . PRO A 1 199 ? -18.072 7.175 -12.300 1.00 28.96 216 PRO A CA 1
ATOM 1407 C C . PRO A 1 199 ? -18.711 5.934 -12.927 1.00 29.84 216 PRO A C 1
ATOM 1408 O O . PRO A 1 199 ? -18.034 4.920 -13.152 1.00 29.71 216 PRO A O 1
ATOM 1412 N N . GLN A 1 200 ? -20.015 6.022 -13.191 1.00 30.35 217 GLN A N 1
ATOM 1413 C CA . GLN A 1 200 ? -20.794 4.893 -13.696 1.00 30.89 217 GLN A CA 1
ATOM 1414 C C . GLN A 1 200 ? -21.675 5.291 -14.871 1.00 31.20 217 GLN A C 1
ATOM 1415 O O . GLN A 1 200 ? -22.605 4.561 -15.232 1.00 31.02 217 GLN A O 1
ATOM 1421 N N . GLY A 1 201 ? -21.359 6.444 -15.469 1.00 31.29 218 GLY A N 1
ATOM 1422 C CA . GLY A 1 201 ? -22.181 7.026 -16.511 1.00 31.23 218 GLY A CA 1
ATOM 1423 C C . GLY A 1 201 ? -21.355 7.896 -17.418 1.00 31.46 218 GLY A C 1
ATOM 1424 O O . GLY A 1 201 ? -20.689 8.806 -16.958 1.00 31.64 218 GLY A O 1
ATOM 1425 N N . ILE A 1 202 ? -21.378 7.578 -18.705 1.00 32.02 219 ILE A N 1
ATOM 1426 C CA . ILE A 1 202 ? -20.759 8.405 -19.752 1.00 32.92 219 ILE A CA 1
ATOM 1427 C C . ILE A 1 202 ? -21.630 8.448 -21.002 1.00 33.78 219 ILE A C 1
ATOM 1428 O O . ILE A 1 202 ? -22.275 7.451 -21.349 1.00 33.83 219 ILE A O 1
ATOM 1433 N N . ASP A 1 203 ? -21.646 9.606 -21.657 1.00 35.14 220 ASP A N 1
ATOM 1434 C CA . ASP A 1 203 ? -22.199 9.744 -23.007 1.00 36.86 220 ASP A CA 1
ATOM 1435 C C . ASP A 1 203 ? -21.648 10.996 -23.701 1.00 37.55 220 ASP A C 1
ATOM 1436 O O . ASP A 1 203 ? -21.056 11.872 -23.060 1.00 37.48 220 ASP A O 1
ATOM 1441 N N . TRP A 1 204 ? -21.857 11.055 -25.012 1.00 38.77 221 TRP A N 1
ATOM 1442 C CA . TRP A 1 204 ? -21.468 12.188 -25.841 1.00 40.28 221 TRP A CA 1
ATOM 1443 C C . TRP A 1 204 ? -22.677 12.908 -26.437 1.00 42.01 221 TRP A C 1
ATOM 1444 O O . TRP A 1 204 ? -23.603 12.269 -26.969 1.00 41.92 221 TRP A O 1
ATOM 1455 N N . HIS A 1 205 ? -22.660 14.236 -26.316 1.00 44.09 222 HIS A N 1
ATOM 1456 C CA . HIS A 1 205 ? -23.681 15.103 -26.890 1.00 46.27 222 HIS A CA 1
ATOM 1457 C C . HIS A 1 205 ? -23.692 14.906 -28.394 1.00 47.45 222 HIS A C 1
ATOM 1458 O O . HIS A 1 205 ? -22.665 15.079 -29.058 1.00 47.48 222 HIS A O 1
ATOM 1465 N N . ARG A 1 206 ? -24.852 14.516 -28.920 1.00 49.23 223 ARG A N 1
ATOM 1466 C CA . ARG A 1 206 ? -24.957 14.050 -30.304 1.00 51.15 223 ARG A CA 1
ATOM 1467 C C . ARG A 1 206 ? -24.644 15.147 -31.336 1.00 50.98 223 ARG A C 1
ATOM 1468 O O . ARG A 1 206 ? -24.107 14.845 -32.402 1.00 51.46 223 ARG A O 1
ATOM 1476 N N . ALA A 1 207 ? -24.923 16.410 -30.999 1.00 50.99 224 ALA A N 1
ATOM 1477 C CA . ALA A 1 207 ? -24.594 17.532 -31.886 1.00 51.04 224 ALA A CA 1
ATOM 1478 C C . ALA A 1 207 ? -23.165 18.071 -31.718 1.00 51.07 224 ALA A C 1
ATOM 1479 O O . ALA A 1 207 ? -22.444 18.233 -32.704 1.00 51.31 224 ALA A O 1
ATOM 1481 N N . SER A 1 208 ? -22.757 18.357 -30.480 1.00 50.60 225 SER A N 1
ATOM 1482 C CA . SER A 1 208 ? -21.432 18.953 -30.235 1.00 49.94 225 SER A CA 1
ATOM 1483 C C . SER A 1 208 ? -20.286 17.955 -30.073 1.00 49.00 225 SER A C 1
ATOM 1484 O O . SER A 1 208 ? -19.124 18.323 -30.248 1.00 49.18 225 SER A O 1
ATOM 1487 N N . GLY A 1 209 ? -20.606 16.701 -29.746 1.00 47.75 226 GLY A N 1
ATOM 1488 C CA . GLY A 1 209 ? -19.580 15.693 -29.427 1.00 45.26 226 GLY A CA 1
ATOM 1489 C C . GLY A 1 209 ? -18.880 15.919 -28.087 1.00 43.61 226 GLY A C 1
ATOM 1490 O O . GLY A 1 209 ? -17.861 15.302 -27.813 1.00 43.82 226 GLY A O 1
ATOM 1491 N N . VAL A 1 210 ? -19.419 16.822 -27.271 1.00 41.74 227 VAL A N 1
ATOM 1492 C CA . VAL A 1 210 ? -18.944 17.076 -25.916 1.00 40.17 227 VAL A CA 1
ATOM 1493 C C . VAL A 1 210 ? -19.256 15.857 -25.026 1.00 39.03 227 VAL A C 1
ATOM 1494 O O . VAL A 1 210 ? -20.376 15.349 -25.044 1.00 38.76 227 VAL A O 1
ATOM 1498 N N . MET A 1 211 ? -18.255 15.389 -24.275 1.00 37.31 228 MET A N 1
ATOM 1499 C CA . MET A 1 211 ? -18.385 14.187 -23.443 1.00 35.71 228 MET A CA 1
ATOM 1500 C C . MET A 1 211 ? -18.808 14.534 -22.026 1.00 34.26 228 MET A C 1
ATOM 1501 O O . MET A 1 211 ? -18.319 15.486 -21.433 1.00 34.17 228 MET A O 1
ATOM 1506 N N . VAL A 1 212 ? -19.729 13.753 -21.493 1.00 33.07 229 VAL A N 1
ATOM 1507 C CA . VAL A 1 212 ? -20.229 13.971 -20.150 1.00 32.35 229 VAL A CA 1
ATOM 1508 C C . VAL A 1 212 ? -20.049 12.684 -19.306 1.00 31.21 229 VAL A C 1
ATOM 1509 O O . VAL A 1 212 ? -19.995 11.583 -19.840 1.00 30.38 229 VAL A O 1
ATOM 1513 N N . ALA A 1 213 ? -19.919 12.833 -17.989 1.00 30.48 230 ALA A N 1
ATOM 1514 C CA . ALA A 1 213 ? -19.798 11.687 -17.098 1.00 29.56 230 ALA A CA 1
ATOM 1515 C C . ALA A 1 213 ? -20.523 11.985 -15.813 1.00 29.00 230 ALA A C 1
ATOM 1516 O O . ALA A 1 213 ? -20.536 13.116 -15.365 1.00 29.40 230 ALA A O 1
ATOM 1518 N N . THR A 1 214 ? -21.153 10.978 -15.236 1.00 28.20 231 THR A N 1
ATOM 1519 C CA . THR A 1 214 ? -21.724 11.119 -13.905 1.00 28.32 231 THR A CA 1
ATOM 1520 C C . THR A 1 214 ? -20.779 10.473 -12.889 1.00 28.21 231 THR A C 1
ATOM 1521 O O . THR A 1 214 ? -19.898 9.704 -13.252 1.00 28.24 231 THR A O 1
ATOM 1525 N N . GLU A 1 215 ? -20.979 10.756 -11.613 1.00 28.47 232 GLU A N 1
ATOM 1526 C CA . GLU A 1 215 ? -20.109 10.186 -10.602 1.00 28.55 232 GLU A CA 1
ATOM 1527 C C . GLU A 1 215 ? -20.828 10.224 -9.286 1.00 27.40 232 GLU A C 1
ATOM 1528 O O . GLU A 1 215 ? -21.544 11.152 -9.037 1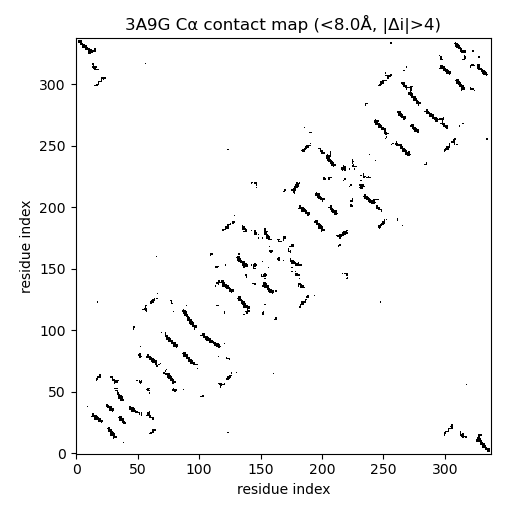.00 26.28 232 GLU A O 1
ATOM 1534 N N . HIS A 1 216 ? -20.625 9.209 -8.451 1.00 27.65 233 HIS A N 1
ATOM 1535 C CA . HIS A 1 216 ? -21.083 9.223 -7.069 1.00 27.76 233 HIS A CA 1
ATOM 1536 C C . HIS A 1 216 ? -20.100 10.010 -6.222 1.00 28.06 233 HIS A C 1
ATOM 1537 O O . HIS A 1 216 ? -18.906 9.719 -6.254 1.00 28.28 233 HIS A O 1
ATOM 1544 N N . GLY A 1 217 ? -20.597 10.954 -5.423 1.00 27.83 234 GLY A N 1
ATOM 1545 C CA . GLY A 1 217 ? -19.751 11.686 -4.486 1.00 27.66 234 GLY A CA 1
ATOM 1546 C C . GLY A 1 217 ? -19.790 11.068 -3.109 1.00 27.81 234 GLY A C 1
ATOM 1547 O O . GLY A 1 217 ? -20.524 10.113 -2.889 1.00 27.98 234 GLY A O 1
ATOM 1548 N N . PRO A 1 218 ? -19.004 11.611 -2.161 1.00 28.07 235 PRO A N 1
ATOM 1549 C CA . PRO A 1 218 ? -19.015 11.097 -0.782 1.00 28.92 235 PRO A CA 1
ATOM 1550 C C . PRO A 1 218 ? -20.288 11.465 0.012 1.00 29.88 235 PRO A C 1
ATOM 1551 O O . PRO A 1 218 ? -20.383 12.567 0.585 1.00 29.74 235 PRO A O 1
ATOM 1555 N N . VAL A 1 219 ? -21.226 10.512 0.062 1.00 30.80 236 VAL A N 1
ATOM 1556 C CA . VAL A 1 219 ? -22.622 10.724 0.533 1.00 30.89 236 VAL A CA 1
ATOM 1557 C C . VAL A 1 219 ? -23.390 11.685 -0.404 1.00 31.77 236 VAL A C 1
ATOM 1558 O O . VAL A 1 219 ? -24.170 11.228 -1.270 1.00 32.36 236 VAL A O 1
ATOM 1562 N N . GLY A 1 220 ? -23.144 12.991 -0.281 1.00 31.48 237 GLY A N 1
ATOM 1563 C CA . GLY A 1 220 ? -23.705 13.953 -1.226 1.00 31.21 237 GLY A CA 1
ATOM 1564 C C . GLY A 1 220 ? -22.708 14.209 -2.342 1.00 31.33 237 GLY A C 1
ATOM 1565 O O . GLY A 1 220 ? -21.895 13.342 -2.643 1.00 31.69 237 GLY A O 1
ATOM 1566 N N . HIS A 1 221 ? -22.768 15.395 -2.953 1.00 30.48 238 HIS A N 1
ATOM 1567 C CA . HIS A 1 221 ? -21.807 15.833 -3.981 1.00 30.48 238 HIS A CA 1
ATOM 1568 C C . HIS A 1 221 ? -21.650 14.919 -5.158 1.00 29.63 238 HIS A C 1
ATOM 1569 O O . HIS A 1 221 ? -20.540 14.756 -5.684 1.00 30.51 238 HIS A O 1
ATOM 1576 N N . ASP A 1 222 ? -22.763 14.331 -5.585 1.00 27.92 239 ASP A N 1
ATOM 1577 C CA . ASP A 1 222 ? -22.786 13.601 -6.834 1.00 26.59 239 ASP A CA 1
ATOM 1578 C C . ASP A 1 222 ? -22.600 14.605 -7.951 1.00 26.28 239 ASP A C 1
ATOM 1579 O O . ASP A 1 222 ? -22.916 15.791 -7.803 1.00 25.85 239 ASP A O 1
ATOM 1584 N N . GLU A 1 223 ? -22.076 14.145 -9.071 1.00 26.13 240 GLU A N 1
ATOM 1585 C CA . GLU A 1 223 ? -21.568 15.070 -10.073 1.00 26.47 240 GLU A CA 1
ATOM 1586 C C . GLU A 1 223 ? -21.987 14.705 -11.471 1.00 26.60 240 GLU A C 1
ATOM 1587 O O . GLU A 1 223 ? -22.149 13.518 -11.803 1.00 26.07 240 GLU A O 1
ATOM 1593 N N . VAL A 1 224 ? -22.119 15.743 -12.291 1.00 26.74 241 VAL A N 1
ATOM 1594 C CA . VAL A 1 224 ? -22.082 15.595 -13.739 1.00 27.00 241 VAL A CA 1
ATOM 1595 C C . VAL A 1 224 ? -20.879 16.429 -14.199 1.00 27.71 241 VAL A C 1
ATOM 1596 O O . VAL A 1 224 ? -20.762 17.606 -13.843 1.00 28.02 241 VAL A O 1
ATOM 1600 N N . ASN A 1 225 ? -19.971 15.808 -14.945 1.00 28.05 242 ASN A N 1
ATOM 1601 C CA . ASN A 1 225 ? -18.733 16.471 -15.380 1.00 28.81 242 ASN A CA 1
ATOM 1602 C C . ASN A 1 225 ? -18.715 16.507 -16.875 1.00 29.25 242 ASN A C 1
ATOM 1603 O O . ASN A 1 225 ? -19.184 15.564 -17.486 1.00 29.42 242 ASN A O 1
ATOM 1608 N N . ILE A 1 226 ? -18.178 17.587 -17.451 1.00 29.93 243 ILE A N 1
ATOM 1609 C CA . ILE A 1 226 ? -17.837 17.594 -18.871 1.00 30.74 243 ILE A CA 1
ATOM 1610 C C . ILE A 1 226 ? -16.401 17.105 -18.971 1.00 30.85 243 ILE A C 1
ATOM 1611 O O . ILE A 1 226 ? -15.490 17.722 -18.417 1.00 30.81 243 ILE A O 1
ATOM 1616 N N . ILE A 1 227 ? -16.205 15.981 -19.651 1.00 31.06 244 ILE A N 1
ATOM 1617 C CA . ILE A 1 227 ? -14.905 15.337 -19.682 1.00 31.00 244 ILE A CA 1
ATOM 1618 C C . ILE A 1 227 ? -14.000 15.852 -20.790 1.00 32.05 244 ILE A C 1
ATOM 1619 O O . ILE A 1 227 ? -14.287 15.688 -21.998 1.00 32.57 244 ILE A O 1
ATOM 1624 N N . LEU A 1 228 ? -12.899 16.466 -20.356 1.00 33.05 245 LEU A N 1
ATOM 1625 C CA . LEU A 1 228 ? -11.804 16.876 -21.243 1.00 33.92 245 LEU A CA 1
ATOM 1626 C C . LEU A 1 228 ? -10.608 15.919 -21.181 1.00 33.58 245 LEU A C 1
ATOM 1627 O O . LEU A 1 228 ? -10.283 15.360 -20.111 1.00 33.07 245 LEU A O 1
ATOM 1632 N N . LYS A 1 229 ? -9.946 15.773 -22.331 1.00 33.21 246 LYS A N 1
ATOM 1633 C CA . LYS A 1 229 ? -8.667 15.076 -22.448 1.00 33.13 246 LYS A CA 1
ATOM 1634 C C . LYS A 1 229 ? -7.655 15.537 -21.396 1.00 32.76 246 LYS A C 1
ATOM 1635 O O . LYS A 1 229 ? -7.252 16.702 -21.391 1.00 33.46 246 LYS A O 1
ATOM 1641 N N . GLY A 1 230 ? -7.263 14.631 -20.500 1.00 31.79 247 GLY A N 1
ATOM 1642 C CA . GLY A 1 230 ? -6.165 14.878 -19.565 1.00 30.25 247 GLY A CA 1
ATOM 1643 C C . GLY A 1 230 ? -6.571 15.637 -18.323 1.00 29.96 247 GLY A C 1
ATOM 1644 O O . GLY A 1 230 ? -5.705 16.059 -17.537 1.00 30.14 247 GLY A O 1
ATOM 1645 N N . GLY A 1 231 ? -7.882 15.817 -18.139 1.00 29.03 248 GLY A N 1
ATOM 1646 C CA . GLY A 1 231 ? -8.425 16.625 -17.046 1.00 27.49 248 GLY A CA 1
ATOM 1647 C C . GLY A 1 231 ? -8.426 15.921 -15.701 1.00 27.23 248 GLY A C 1
ATOM 1648 O O . GLY A 1 231 ? -8.677 14.710 -15.616 1.00 26.66 248 GLY A O 1
ATOM 1649 N N . ASN A 1 232 ? -8.162 16.707 -14.659 1.00 26.24 249 ASN A N 1
ATOM 1650 C CA . ASN A 1 232 ? -8.179 16.270 -13.267 1.00 26.23 249 ASN A CA 1
ATOM 1651 C C . ASN A 1 232 ? -9.464 16.747 -12.577 1.00 25.54 249 ASN A C 1
ATOM 1652 O O . ASN A 1 232 ? -9.678 17.934 -12.382 1.00 25.20 249 ASN A O 1
ATOM 1657 N N . TYR A 1 233 ? -10.292 15.792 -12.181 1.00 25.47 250 TYR A N 1
ATOM 1658 C CA . TYR A 1 233 ? -11.614 16.083 -11.641 1.00 24.23 250 TYR A CA 1
ATOM 1659 C C . TYR A 1 233 ? -11.615 16.162 -10.135 1.00 24.24 250 TYR A C 1
ATOM 1660 O O . TYR A 1 233 ? -12.661 16.315 -9.523 1.00 25.66 250 TYR A O 1
ATOM 1669 N N . GLY A 1 234 ? -10.422 16.114 -9.529 1.00 23.30 251 GLY A N 1
ATOM 1670 C CA . GLY A 1 234 ? -10.254 16.595 -8.178 1.00 21.31 251 GLY A CA 1
ATOM 1671 C C . GLY A 1 234 ? -10.228 15.601 -7.044 1.00 21.42 251 GLY A C 1
ATOM 1672 O O . GLY A 1 234 ? -9.671 15.888 -5.988 1.00 20.61 251 GLY A O 1
ATOM 1673 N N . TRP A 1 235 ? -10.848 14.441 -7.231 1.00 21.59 252 TRP A N 1
ATOM 1674 C CA . TRP A 1 235 ? -11.002 13.490 -6.129 1.00 21.38 252 TRP A CA 1
ATOM 1675 C C . TRP A 1 235 ? -9.633 12.894 -5.766 1.00 21.72 252 TRP A C 1
ATOM 1676 O O . TRP A 1 235 ? -8.882 12.513 -6.681 1.00 22.79 252 TRP A O 1
ATOM 1687 N N . PRO A 1 236 ? -9.297 12.801 -4.459 1.00 21.47 253 PRO A N 1
ATOM 1688 C CA . PRO A 1 236 ? -10.006 13.172 -3.219 1.00 22.30 253 PRO A CA 1
ATOM 1689 C C . PRO A 1 236 ? -9.588 14.517 -2.615 1.00 23.48 253 PRO A C 1
ATOM 1690 O O . PRO A 1 236 ? -9.854 14.803 -1.431 1.00 23.66 253 PRO A O 1
ATOM 1694 N N . LEU A 1 237 ? -8.934 15.326 -3.438 1.00 25.26 254 LEU A N 1
ATOM 1695 C CA . LEU A 1 237 ? -8.406 16.642 -3.037 1.00 26.78 254 LEU A CA 1
ATOM 1696 C C . LEU A 1 237 ? -9.520 17.695 -3.062 1.00 27.36 254 LEU A C 1
ATOM 1697 O O . LEU A 1 237 ? -9.465 18.725 -2.364 1.00 27.41 254 LEU A O 1
ATOM 1702 N N . ALA A 1 238 ? -10.538 17.406 -3.872 1.00 27.92 255 ALA A N 1
ATOM 1703 C CA . ALA A 1 238 ? -11.683 18.278 -4.050 1.00 28.84 255 ALA A CA 1
ATOM 1704 C C . ALA A 1 238 ? -12.914 17.442 -4.386 1.00 30.10 255 ALA A C 1
ATOM 1705 O O . ALA A 1 238 ? -12.849 16.382 -5.042 1.00 30.12 255 ALA A O 1
ATOM 1707 N N . THR A 1 239 ? -14.040 17.934 -3.898 1.00 32.08 256 THR A N 1
ATOM 1708 C CA . THR A 1 239 ? -15.339 17.320 -4.104 1.00 33.69 256 THR A CA 1
ATOM 1709 C C . THR A 1 239 ? -16.381 18.389 -4.467 1.00 34.08 256 THR A C 1
ATOM 1710 O O . THR A 1 239 ? -16.498 19.406 -3.785 1.00 34.37 256 THR A O 1
ATOM 1714 N N . GLY A 1 240 ? -17.140 18.151 -5.534 1.00 34.88 257 GLY A N 1
ATOM 1715 C CA . GLY A 1 240 ? -18.108 19.134 -6.023 1.00 35.35 257 GLY A CA 1
ATOM 1716 C C . GLY A 1 240 ? -17.444 20.348 -6.667 1.00 35.97 257 GLY A C 1
ATOM 1717 O O . GLY A 1 240 ? -16.366 20.237 -7.265 1.00 36.41 257 GLY A O 1
ATOM 1718 N N . LYS A 1 241 ? -18.094 21.506 -6.566 1.00 36.21 258 LYS A N 1
ATOM 1719 C CA . LYS A 1 241 ? -17.565 22.737 -7.158 1.00 36.59 258 LYS A CA 1
ATOM 1720 C C . LYS A 1 241 ? -16.578 23.389 -6.205 1.00 36.62 258 LYS A C 1
ATOM 1721 O O . LYS A 1 241 ? -16.983 24.095 -5.273 1.00 36.71 258 LYS A O 1
ATOM 1727 N N . ALA A 1 242 ? -15.287 23.155 -6.444 1.00 36.51 259 ALA A N 1
ATOM 1728 C CA . ALA A 1 242 ? -14.240 23.592 -5.507 1.00 36.12 259 ALA A CA 1
ATOM 1729 C C . ALA A 1 242 ? -13.669 24.982 -5.839 1.00 35.82 259 ALA A C 1
ATOM 1730 O O . ALA A 1 242 ? -13.129 25.655 -4.961 1.00 36.07 259 ALA A O 1
ATOM 1732 N N . GLY A 1 243 ? -13.793 25.399 -7.096 1.00 35.20 260 GLY A N 1
ATOM 1733 C CA . GLY A 1 243 ? -13.343 26.722 -7.519 1.00 35.24 260 GLY A CA 1
ATOM 1734 C C . GLY A 1 243 ? -11.829 26.934 -7.528 1.00 35.49 260 GLY A C 1
ATOM 1735 O O . GLY A 1 243 ? -11.363 28.050 -7.279 1.00 35.03 260 GLY A O 1
ATOM 1736 N N . ARG A 1 244 ? -11.069 25.876 -7.839 1.00 35.18 261 ARG A N 1
ATOM 1737 C CA . ARG A 1 244 ? -9.598 25.926 -7.868 1.00 34.54 261 ARG A CA 1
ATOM 1738 C C . ARG A 1 244 ? -9.088 25.677 -9.274 1.00 34.76 261 ARG A C 1
ATOM 1739 O O . ARG A 1 244 ? -9.627 24.840 -9.994 1.00 34.62 261 ARG A O 1
ATOM 1747 N N . GLY A 1 245 ? -8.032 26.394 -9.654 1.00 34.77 262 GLY A N 1
ATOM 1748 C CA . GLY A 1 245 ? -7.429 26.243 -10.963 1.00 35.05 262 GLY A CA 1
ATOM 1749 C C . GLY A 1 245 ? -7.004 24.824 -11.310 1.00 35.79 262 GLY A C 1
ATOM 1750 O O . GLY A 1 245 ? -7.156 24.392 -12.456 1.00 35.93 262 GLY A O 1
ATOM 1751 N N . GLU A 1 246 ? -6.466 24.101 -10.329 1.00 35.87 263 GLU A N 1
ATOM 1752 C CA . GLU A 1 246 ? -5.874 22.781 -10.581 1.00 36.51 263 GLU A CA 1
ATOM 1753 C C . GLU A 1 246 ? -6.863 21.641 -10.865 1.00 35.07 263 GLU A C 1
ATOM 1754 O O . GLU A 1 246 ? -6.462 20.607 -11.403 1.00 35.17 263 GLU A O 1
ATOM 1760 N N . PHE A 1 247 ? -8.137 21.830 -10.512 1.00 33.67 264 PHE A N 1
ATOM 1761 C CA . PHE A 1 247 ? -9.178 20.794 -10.695 1.00 32.43 264 PHE A CA 1
ATOM 1762 C C . PHE A 1 247 ? -10.379 21.265 -11.520 1.00 32.42 264 PHE A C 1
ATOM 1763 O O . PHE A 1 247 ? -10.939 22.337 -11.261 1.00 32.41 264 PHE A O 1
ATOM 1771 N N . VAL A 1 248 ? -10.778 20.452 -12.493 1.00 32.27 265 VAL A N 1
ATOM 1772 C CA . VAL A 1 248 ? -11.986 20.717 -13.281 1.00 32.13 265 VAL A CA 1
ATOM 1773 C C . VAL A 1 248 ? -13.249 20.441 -12.464 1.00 32.87 265 VAL A C 1
ATOM 1774 O O . VAL A 1 248 ? -13.474 19.308 -11.974 1.00 32.83 265 VAL A O 1
ATOM 1778 N N . ASP A 1 249 ? -14.054 21.491 -12.298 1.00 32.66 266 ASP A N 1
ATOM 1779 C CA . ASP A 1 249 ? -15.259 21.431 -11.483 1.00 33.03 266 ASP A CA 1
ATOM 1780 C C . ASP A 1 249 ? -16.430 20.752 -12.203 1.00 32.43 266 ASP A C 1
ATOM 1781 O O . ASP A 1 249 ? -16.502 20.756 -13.436 1.00 31.68 266 ASP A O 1
ATOM 1786 N N . PRO A 1 250 ? -17.356 20.148 -11.427 1.00 32.33 267 PRO A N 1
ATOM 1787 C CA . PRO A 1 250 ? -18.547 19.625 -12.078 1.00 32.49 267 PRO A CA 1
ATOM 1788 C C . PRO A 1 250 ? -19.517 20.754 -12.533 1.00 33.37 267 PRO A C 1
ATOM 1789 O O . PRO A 1 250 ? -19.521 21.878 -11.996 1.00 32.77 267 PRO A O 1
ATOM 1793 N N . VAL A 1 251 ? -20.312 20.430 -13.537 1.00 34.55 268 VAL A N 1
ATOM 1794 C CA . VAL A 1 251 ? -21.332 21.313 -14.059 1.00 35.78 268 VAL A CA 1
ATOM 1795 C C . VAL A 1 251 ? -22.600 21.223 -13.180 1.00 36.18 268 VAL A C 1
ATOM 1796 O O . VAL A 1 251 ? -23.333 22.203 -13.034 1.00 36.77 268 VAL A O 1
ATOM 1800 N N . ILE A 1 252 ? -22.807 20.062 -12.544 1.00 36.01 269 ILE A N 1
ATOM 1801 C CA . ILE A 1 252 ? -23.824 19.878 -11.507 1.00 35.25 269 ILE A CA 1
ATOM 1802 C C . ILE A 1 252 ? -23.160 19.245 -10.287 1.00 35.23 269 ILE A C 1
ATOM 1803 O O . ILE A 1 252 ? -22.374 18.317 -10.415 1.00 34.80 269 ILE A O 1
ATOM 1808 N N . ASP A 1 253 ? -23.504 19.759 -9.111 1.00 34.91 270 ASP A N 1
ATOM 1809 C CA . ASP A 1 253 ? -23.012 19.281 -7.839 1.00 35.08 270 ASP A CA 1
ATOM 1810 C C . ASP A 1 253 ? -24.232 19.210 -6.929 1.00 34.64 270 ASP A C 1
ATOM 1811 O O . ASP A 1 253 ? -24.839 20.241 -6.660 1.00 34.82 270 ASP A O 1
ATOM 1816 N N . THR A 1 254 ? -24.592 18.015 -6.452 1.00 34.24 271 THR A N 1
ATOM 1817 C CA . THR A 1 254 ? -25.872 17.824 -5.720 1.00 33.42 271 THR A CA 1
ATOM 1818 C C . THR A 1 254 ? -25.854 18.291 -4.266 1.00 33.97 271 THR A C 1
ATOM 1819 O O . THR A 1 254 ? -26.881 18.253 -3.578 1.00 33.90 271 THR A O 1
ATOM 1823 N N . GLY A 1 255 ? -24.694 18.739 -3.791 1.00 34.20 272 GLY A N 1
ATOM 1824 C CA . GLY A 1 255 ? -24.608 19.322 -2.464 1.00 34.39 272 GLY A CA 1
ATOM 1825 C C . GLY A 1 255 ? -24.857 18.271 -1.413 1.00 35.61 272 GLY A C 1
ATOM 1826 O O . GLY A 1 255 ? -24.272 17.192 -1.455 1.00 35.27 272 GLY A O 1
ATOM 1827 N N . SER A 1 256 ? -25.729 18.579 -0.463 1.00 36.89 273 SER A N 1
ATOM 1828 C CA . SER A 1 256 ? -26.038 17.631 0.592 1.00 38.59 273 SER A CA 1
ATOM 1829 C C . SER A 1 256 ? -27.063 16.582 0.156 1.00 38.64 273 SER A C 1
ATOM 1830 O O . SER A 1 256 ? -27.380 15.674 0.912 1.00 39.44 273 SER A O 1
ATOM 1833 N N . GLU A 1 257 ? -27.534 16.683 -1.079 1.00 38.74 274 GLU A N 1
ATOM 1834 C CA . GLU A 1 257 ? -28.470 15.719 -1.637 1.00 39.28 274 GLU A CA 1
ATOM 1835 C C . GLU A 1 257 ? -27.763 14.529 -2.321 1.00 37.86 274 GLU A C 1
ATOM 1836 O O . GLU A 1 257 ? -26.732 14.705 -2.993 1.00 37.59 274 GLU A O 1
ATOM 1842 N N . THR A 1 258 ? -28.336 13.333 -2.148 1.00 36.39 275 THR A N 1
ATOM 1843 C CA . THR A 1 258 ? -27.856 12.111 -2.787 1.00 35.10 275 THR A CA 1
ATOM 1844 C C . THR A 1 258 ? -28.775 11.644 -3.928 1.00 34.53 275 THR A C 1
ATOM 1845 O O . THR A 1 258 ? -29.880 11.157 -3.677 1.00 34.65 275 THR A O 1
ATOM 1849 N N . TRP A 1 259 ? -28.302 11.774 -5.161 1.00 33.02 276 TRP A N 1
ATOM 1850 C CA . TRP A 1 259 ? -28.897 11.119 -6.313 1.00 32.58 276 TRP A CA 1
ATOM 1851 C C . TRP A 1 259 ? -28.444 9.653 -6.496 1.00 32.83 276 TRP A C 1
ATOM 1852 O O . TRP A 1 259 ? -29.230 8.819 -6.941 1.00 32.84 276 TRP A O 1
ATOM 1863 N N . ALA A 1 260 ? -27.160 9.373 -6.198 1.00 32.74 277 ALA A N 1
ATOM 1864 C CA . ALA A 1 260 ? -26.444 8.159 -6.634 1.00 31.62 277 ALA A CA 1
ATOM 1865 C C . ALA A 1 260 ? -26.641 7.883 -8.124 1.00 31.71 277 ALA A C 1
ATOM 1866 O O . ALA A 1 260 ? -27.243 6.880 -8.495 1.00 31.64 277 ALA A O 1
ATOM 1868 N N . PRO A 1 261 ? -26.115 8.765 -8.996 1.00 32.13 278 PRO A N 1
ATOM 1869 C CA . PRO A 1 261 ? -26.289 8.584 -10.451 1.00 32.14 278 PRO A CA 1
ATOM 1870 C C . PRO A 1 261 ? -25.442 7.425 -11.021 1.00 33.06 278 PRO A C 1
ATOM 1871 O O . PRO A 1 261 ? -24.295 7.216 -10.566 1.00 33.23 278 PRO A O 1
ATOM 1875 N N . SER A 1 262 ? -26.004 6.668 -11.975 1.00 32.98 279 SER A N 1
ATOM 1876 C CA . SER A 1 262 ? -25.222 5.719 -12.763 1.00 33.38 279 SER A CA 1
ATOM 1877 C C . SER A 1 262 ? -25.302 6.046 -14.222 1.00 32.74 279 SER A C 1
ATOM 1878 O O . SER A 1 262 ? -24.788 7.063 -14.640 1.00 33.57 279 SER A O 1
ATOM 1881 N N . GLY A 1 263 ? -25.939 5.180 -15.003 1.00 32.84 280 GLY A N 1
ATOM 1882 C CA . GLY A 1 263 ? -25.986 5.335 -16.462 1.00 32.38 280 GLY A CA 1
ATOM 1883 C C . GLY A 1 263 ? -26.608 6.638 -16.917 1.00 31.77 280 GLY A C 1
ATOM 1884 O O . GLY A 1 263 ? -27.460 7.191 -16.257 1.00 30.60 280 GLY A O 1
ATOM 1885 N N . ALA A 1 264 ? -26.149 7.137 -18.051 1.00 32.48 281 ALA A N 1
ATOM 1886 C CA . ALA A 1 264 ? -26.586 8.427 -18.541 1.00 32.81 281 ALA A CA 1
ATOM 1887 C C . ALA A 1 264 ? -26.545 8.358 -20.032 1.00 33.59 281 ALA A C 1
ATOM 1888 O O . ALA A 1 264 ? -25.566 7.844 -20.595 1.00 33.90 281 ALA A O 1
ATOM 1890 N N . SER A 1 265 ? -27.604 8.865 -20.669 1.00 34.49 282 SER A N 1
ATOM 1891 C CA . SER A 1 265 ? -27.664 8.967 -22.136 1.00 35.14 282 SER A CA 1
ATOM 1892 C C . SER A 1 265 ? -28.312 10.263 -22.580 1.00 35.74 282 SER A C 1
ATOM 1893 O O . SER A 1 265 ? -29.249 10.737 -21.956 1.00 35.76 282 SER A O 1
ATOM 1896 N N . PHE A 1 266 ? -27.773 10.852 -23.638 1.00 36.90 283 PHE A N 1
ATOM 1897 C CA . PHE A 1 266 ? -28.401 12.000 -24.279 1.00 38.24 283 PHE A CA 1
ATOM 1898 C C . PHE A 1 266 ? -29.594 11.509 -25.105 1.00 39.47 283 PHE A C 1
ATOM 1899 O O . PHE A 1 266 ? -29.480 10.515 -25.835 1.00 39.02 283 PHE A O 1
ATOM 1907 N N . VAL A 1 267 ? -30.733 12.193 -24.979 1.00 41.17 284 VAL A N 1
ATOM 1908 C CA . VAL A 1 267 ? -31.912 11.852 -25.793 1.00 42.98 284 VAL A CA 1
ATOM 1909 C C . VAL A 1 267 ? -31.670 12.235 -27.256 1.00 44.36 284 VAL A C 1
ATOM 1910 O O . VAL A 1 267 ? -31.168 13.325 -27.544 1.00 44.81 284 VAL A O 1
ATOM 1914 N N . HIS A 1 268 ? -31.999 11.316 -28.161 1.00 46.13 285 HIS A N 1
ATOM 1915 C CA . HIS A 1 268 ? -31.958 11.565 -29.599 1.00 48.42 285 HIS A CA 1
ATOM 1916 C C . HIS A 1 268 ? -32.992 10.686 -30.306 1.00 49.90 285 HIS A C 1
ATOM 1917 O O . HIS A 1 268 ? -33.558 9.777 -29.697 1.00 50.19 285 HIS A O 1
ATOM 1924 N N . GLY A 1 269 ? -33.218 10.949 -31.594 1.00 51.68 286 GLY A N 1
ATOM 1925 C CA . GLY A 1 269 ? -34.158 10.150 -32.386 1.00 53.53 286 GLY A CA 1
ATOM 1926 C C . GLY A 1 269 ? -35.545 10.763 -32.517 1.00 54.78 286 GLY A C 1
ATOM 1927 O O . GLY A 1 269 ? -35.759 11.930 -32.167 1.00 54.54 286 GLY A O 1
ATOM 1928 N N . ASP A 1 270 ? -36.487 9.955 -33.012 1.00 56.40 287 ASP A N 1
ATOM 1929 C CA . ASP A 1 270 ? -37.813 10.431 -33.464 1.00 57.41 287 ASP A CA 1
ATOM 1930 C C . ASP A 1 270 ? -38.844 10.602 -32.355 1.00 57.21 287 ASP A C 1
ATOM 1931 O O . ASP A 1 270 ? -39.673 11.517 -32.410 1.00 57.94 287 ASP A O 1
ATOM 1936 N N . MET A 1 271 ? -38.787 9.712 -31.368 1.00 56.63 288 MET A N 1
ATOM 1937 C CA . MET A 1 271 ? -39.813 9.564 -30.339 1.00 56.27 288 MET A CA 1
ATOM 1938 C C . MET A 1 271 ? -40.126 10.823 -29.539 1.00 55.97 288 MET A C 1
ATOM 1939 O O . MET A 1 271 ? -41.294 11.173 -29.367 1.00 55.92 288 MET A O 1
ATOM 1944 N N . PHE A 1 272 ? -39.087 11.485 -29.031 1.00 56.00 289 PHE A N 1
ATOM 1945 C CA . PHE A 1 272 ? -39.259 12.654 -28.167 1.00 55.85 289 PHE A CA 1
ATOM 1946 C C . PHE A 1 272 ? -38.442 13.816 -28.699 1.00 56.40 289 PHE A C 1
ATOM 1947 O O . PHE A 1 272 ? -37.309 14.030 -28.252 1.00 56.76 289 PHE A O 1
ATOM 1955 N N . PRO A 1 273 ? -39.006 14.570 -29.667 1.00 56.81 290 PRO A N 1
ATOM 1956 C CA . PRO A 1 273 ? -38.285 15.707 -30.247 1.00 56.77 290 PRO A CA 1
ATOM 1957 C C . PRO A 1 273 ? -38.098 16.846 -29.246 1.00 56.63 290 PRO A C 1
ATOM 1958 O O . PRO A 1 273 ? -37.136 17.599 -29.353 1.00 57.05 290 PRO A O 1
ATOM 1962 N N . GLY A 1 274 ? -38.998 16.955 -28.274 1.00 56.54 291 GLY A N 1
ATOM 1963 C CA . GLY A 1 274 ? -38.901 17.983 -27.233 1.00 56.59 291 GLY A CA 1
ATOM 1964 C C . GLY A 1 274 ? -37.798 17.726 -26.217 1.00 56.76 291 GLY A C 1
ATOM 1965 O O . GLY A 1 274 ? -37.360 18.642 -25.517 1.00 56.71 291 GLY A O 1
ATOM 1966 N N . LEU A 1 275 ? -37.352 16.472 -26.131 1.00 56.55 292 LEU A N 1
ATOM 1967 C CA . LEU A 1 275 ? -36.281 16.099 -25.217 1.00 56.06 292 LEU A CA 1
ATOM 1968 C C . LEU A 1 275 ? -34.920 15.984 -25.916 1.00 55.78 292 LEU A C 1
ATOM 1969 O O . LEU A 1 275 ? -33.927 15.629 -25.279 1.00 55.78 292 LEU A O 1
ATOM 1974 N N . ARG A 1 276 ? -34.862 16.312 -27.208 1.00 55.33 293 ARG A N 1
ATOM 1975 C CA . ARG A 1 276 ? -33.606 16.192 -27.951 1.00 55.06 293 ARG A CA 1
ATOM 1976 C C . ARG A 1 276 ? -32.501 17.016 -27.283 1.00 53.71 293 ARG A C 1
ATOM 1977 O O . ARG A 1 276 ? -32.702 18.189 -26.944 1.00 53.78 293 ARG A O 1
ATOM 1985 N N . GLY A 1 277 ? -31.354 16.373 -27.058 1.00 52.13 294 GLY A N 1
ATOM 1986 C CA . GLY A 1 277 ? -30.213 17.016 -26.411 1.00 49.55 294 GLY A CA 1
ATOM 1987 C C . GLY A 1 277 ? -30.289 17.136 -24.897 1.00 47.51 294 GLY A C 1
ATOM 1988 O O . GLY A 1 277 ? -29.400 17.724 -24.291 1.00 48.05 294 GLY A O 1
ATOM 1989 N N . TRP A 1 278 ? -31.349 16.620 -24.279 1.00 45.05 295 TRP A N 1
ATOM 1990 C CA . TRP A 1 278 ? -31.391 16.509 -22.816 1.00 42.93 295 TRP A CA 1
ATOM 1991 C C . TRP A 1 278 ? -30.580 15.282 -22.365 1.00 41.52 295 TRP A C 1
ATOM 1992 O O . TRP A 1 278 ? -30.492 14.274 -23.084 1.00 41.20 295 TRP A O 1
ATOM 2003 N N . LEU A 1 279 ? -30.003 15.369 -21.168 1.00 39.52 296 LEU A N 1
ATOM 2004 C CA . LEU A 1 279 ? -29.242 14.266 -20.603 1.00 37.31 296 LEU A CA 1
ATOM 2005 C C . LEU A 1 279 ? -30.133 13.537 -19.625 1.00 36.49 296 LEU A C 1
ATOM 2006 O O . LEU A 1 279 ? -30.616 14.127 -18.655 1.00 36.07 296 LEU A O 1
ATOM 2011 N N . LEU A 1 280 ? -30.333 12.249 -19.871 1.00 35.34 297 LEU A N 1
ATOM 2012 C CA . LEU A 1 280 ? -31.071 11.395 -18.942 1.00 35.04 297 LEU A CA 1
ATOM 2013 C C . LEU A 1 280 ? -30.091 10.675 -18.037 1.00 34.22 297 LEU A C 1
ATOM 2014 O O . LEU A 1 280 ? -29.112 10.112 -18.512 1.00 33.93 297 LEU A O 1
ATOM 2019 N N . ILE A 1 281 ? -30.361 10.698 -16.738 1.00 33.58 298 ILE A N 1
ATOM 2020 C CA . ILE A 1 281 ? -29.532 10.022 -15.762 1.00 32.65 298 ILE A CA 1
ATOM 2021 C C . ILE A 1 281 ? -30.349 9.108 -14.848 1.00 32.80 298 ILE A C 1
ATOM 2022 O O . ILE A 1 281 ? -31.201 9.576 -14.100 1.00 32.52 298 ILE A O 1
ATOM 2027 N N . ALA A 1 282 ? -30.044 7.811 -14.879 1.00 32.79 299 ALA A N 1
ATOM 2028 C CA . ALA A 1 282 ? -30.607 6.845 -13.926 1.00 32.29 299 ALA A CA 1
ATOM 2029 C C . ALA A 1 282 ? -29.953 6.977 -12.546 1.00 32.28 299 ALA A C 1
ATOM 2030 O O . ALA A 1 282 ? -28.727 7.026 -12.441 1.00 32.04 299 ALA A O 1
ATOM 2032 N N . CYS A 1 283 ? -30.781 7.031 -11.499 1.00 32.19 300 CYS A N 1
ATOM 2033 C CA . CYS A 1 283 ? -30.333 7.244 -10.136 1.00 32.08 300 CYS A CA 1
ATOM 2034 C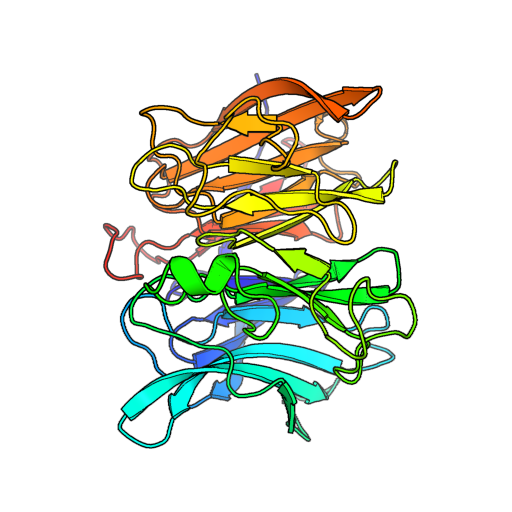 C . CYS A 1 283 ? -30.717 6.075 -9.240 1.00 32.49 300 CYS A C 1
ATOM 2035 O O . CYS A 1 283 ? -31.880 5.615 -9.235 1.00 32.41 300 CYS A O 1
ATOM 2038 N N . LEU A 1 284 ? -29.743 5.618 -8.454 1.00 32.06 301 LEU A N 1
ATOM 2039 C CA . LEU A 1 284 ? -29.909 4.417 -7.663 1.00 31.92 301 LEU A CA 1
ATOM 2040 C C . LEU A 1 284 ? -30.626 4.747 -6.376 1.00 32.24 301 LEU A C 1
ATOM 2041 O O . LEU A 1 284 ? -31.833 4.595 -6.296 1.00 32.30 301 LEU A O 1
ATOM 2046 N N . ARG A 1 285 ? -29.901 5.220 -5.371 1.00 33.30 302 ARG A N 1
ATOM 2047 C CA . ARG A 1 285 ? -30.540 5.600 -4.122 1.00 34.21 302 ARG A CA 1
ATOM 2048 C C . ARG A 1 285 ? -31.570 6.704 -4.352 1.00 34.58 302 ARG A C 1
ATOM 2049 O O . ARG A 1 285 ? -32.569 6.761 -3.644 1.00 35.20 302 ARG A O 1
ATOM 2057 N N . GLY A 1 286 ? -31.302 7.591 -5.310 1.00 34.38 303 GLY A N 1
ATOM 2058 C CA . GLY A 1 286 ? -32.214 8.662 -5.666 1.00 34.76 303 GLY A CA 1
ATOM 2059 C C . GLY A 1 286 ? -33.534 8.157 -6.234 1.00 35.82 303 GLY A C 1
ATOM 2060 O O . GLY A 1 286 ? -34.557 8.812 -6.056 1.00 36.27 303 GLY A O 1
ATOM 2061 N N . SER A 1 287 ? -33.502 6.996 -6.909 1.00 36.08 304 SER A N 1
ATOM 2062 C CA . SER A 1 287 ? -34.687 6.226 -7.302 1.00 35.90 304 SER A CA 1
ATOM 2063 C C . SER A 1 287 ? -35.538 7.020 -8.274 1.00 36.10 304 SER A C 1
ATOM 2064 O O . SER A 1 287 ? -36.732 7.228 -8.050 1.00 35.99 304 SER A O 1
ATOM 2067 N N . MET A 1 288 ? -34.913 7.480 -9.348 1.00 35.95 305 MET A N 1
ATOM 2068 C CA . MET A 1 288 ? -35.541 8.477 -10.186 1.00 36.04 305 MET A CA 1
ATOM 2069 C C . MET A 1 288 ? -34.768 8.617 -11.449 1.00 35.48 305 MET A C 1
ATOM 2070 O O . MET A 1 288 ? -33.648 8.140 -11.566 1.00 35.50 305 MET A O 1
ATOM 2075 N N . LEU A 1 289 ? -35.391 9.268 -12.411 1.00 35.79 306 LEU A N 1
ATOM 2076 C CA . LEU A 1 289 ? -34.742 9.590 -13.658 1.00 35.79 306 LEU A CA 1
ATOM 2077 C C . LEU A 1 289 ? -34.570 11.115 -13.662 1.00 36.19 306 LEU A C 1
ATOM 2078 O O . LEU A 1 289 ? -35.564 11.860 -13.665 1.00 36.80 306 LEU A O 1
ATOM 2083 N N . ALA A 1 290 ? -33.322 11.577 -13.602 1.00 35.83 307 ALA A N 1
ATOM 2084 C CA . ALA A 1 290 ? -33.029 13.003 -13.705 1.00 35.59 307 ALA A CA 1
ATOM 2085 C C . ALA A 1 290 ? -32.889 13.349 -15.175 1.00 35.63 307 ALA A C 1
ATOM 2086 O O . ALA A 1 290 ? -32.420 12.530 -15.962 1.00 35.60 307 ALA A O 1
ATOM 2088 N N . ALA A 1 291 ? -33.357 14.538 -15.557 1.00 36.28 308 ALA A N 1
ATOM 2089 C CA . ALA A 1 291 ? -33.189 15.041 -16.928 1.00 36.21 308 ALA A CA 1
ATOM 2090 C C . ALA A 1 291 ? -32.576 16.434 -16.898 1.00 36.48 308 ALA A C 1
ATOM 2091 O O . ALA A 1 291 ? -33.009 17.302 -16.133 1.00 36.40 308 ALA A O 1
ATOM 2093 N N . VAL A 1 292 ? -31.536 16.619 -17.704 1.00 36.96 309 VAL A N 1
ATOM 2094 C CA . VAL A 1 292 ? -30.725 17.830 -17.676 1.00 37.36 309 VAL A CA 1
ATOM 2095 C C . VAL A 1 292 ? -30.716 18.450 -19.058 1.00 38.54 309 VAL A C 1
ATOM 2096 O O . VAL A 1 292 ? -30.336 17.807 -20.039 1.00 38.13 309 VAL A O 1
ATOM 2100 N N . ASN A 1 293 ? -31.143 19.707 -19.116 1.00 40.42 310 ASN A N 1
ATOM 2101 C CA . ASN A 1 293 ? -31.191 20.454 -20.351 1.00 42.56 310 ASN A CA 1
ATOM 2102 C C . ASN A 1 293 ? -29.943 21.319 -20.439 1.00 44.14 310 ASN A C 1
ATOM 2103 O O . ASN A 1 293 ? -29.701 22.157 -19.570 1.00 43.89 310 ASN A O 1
ATOM 2108 N N . PHE A 1 294 ? -29.144 21.085 -21.475 1.00 46.43 311 PHE A N 1
ATOM 2109 C CA . PHE A 1 294 ? -27.963 21.892 -21.744 1.00 48.98 311 PHE A CA 1
ATOM 2110 C C . PHE A 1 294 ? -28.247 22.935 -22.824 1.00 51.28 311 PHE A C 1
ATOM 2111 O O . PHE A 1 294 ? -28.734 22.603 -23.919 1.00 51.55 311 PHE A O 1
ATOM 2119 N N . GLY A 1 295 ? -27.934 24.193 -22.517 1.00 53.78 312 GLY A N 1
ATOM 2120 C CA . GLY A 1 295 ? -28.041 25.280 -23.495 1.00 56.48 312 GLY A CA 1
ATOM 2121 C C . GLY A 1 295 ? -26.878 25.280 -24.476 1.00 58.55 312 GLY A C 1
ATOM 2122 O O . GLY A 1 295 ? -26.149 24.279 -24.594 1.00 58.96 312 GLY A O 1
ATOM 2123 N N . ASP A 1 296 ? -26.712 26.395 -25.195 1.00 60.12 313 ASP A N 1
ATOM 2124 C CA . ASP A 1 296 ? -25.556 26.578 -26.078 1.00 61.34 313 ASP A CA 1
ATOM 2125 C C . ASP A 1 296 ? -24.337 26.728 -25.179 1.00 61.93 313 ASP A C 1
ATOM 2126 O O . ASP A 1 296 ? -24.425 27.310 -24.079 1.00 62.42 313 ASP A O 1
ATOM 2128 N N . ASN A 1 297 ? -23.214 26.176 -25.630 1.00 62.42 314 ASN A N 1
ATOM 2129 C CA . ASN A 1 297 ? -21.996 26.130 -24.814 1.00 62.93 314 ASN A CA 1
ATOM 2130 C C . ASN A 1 297 ? -22.221 25.335 -23.513 1.00 62.13 314 ASN A C 1
ATOM 2131 O O . ASN A 1 297 ? -21.693 25.692 -22.449 1.00 62.06 314 ASN A O 1
ATOM 2136 N N . MET A 1 298 ? -23.038 24.280 -23.618 1.00 60.95 315 MET A N 1
ATOM 2137 C CA . MET A 1 298 ? -23.210 23.257 -22.572 1.00 59.88 315 MET A CA 1
ATOM 2138 C C . MET A 1 298 ? -23.472 23.790 -21.177 1.00 58.95 315 MET A C 1
ATOM 2139 O O . MET A 1 298 ? -23.019 23.205 -20.194 1.00 59.33 315 MET A O 1
ATOM 2144 N N . GLU A 1 299 ? -24.188 24.905 -21.098 1.00 57.83 316 GLU A N 1
ATOM 2145 C CA . GLU A 1 299 ? -24.610 25.472 -19.826 1.00 56.63 316 GLU A CA 1
ATOM 2146 C C . GLU A 1 299 ? -25.873 24.754 -19.341 1.00 55.72 316 GLU A C 1
ATOM 2147 O O . GLU A 1 299 ? -26.718 24.352 -20.139 1.00 55.02 316 GLU A O 1
ATOM 2149 N N . VAL A 1 300 ? -25.999 24.602 -18.031 1.00 54.98 317 VAL A N 1
ATOM 2150 C CA . VAL A 1 300 ? -27.138 23.891 -17.449 1.00 54.29 317 VAL A CA 1
ATOM 2151 C C . VAL A 1 300 ? -28.370 24.808 -17.398 1.00 54.24 317 VAL A C 1
ATOM 2152 O O . VAL A 1 300 ? -28.448 25.722 -16.567 1.00 53.86 317 VAL A O 1
ATOM 2156 N N . ARG A 1 301 ? -29.318 24.557 -18.303 1.00 53.99 318 ARG A N 1
ATOM 2157 C CA . ARG A 1 301 ? -30.537 25.364 -18.409 1.00 54.08 318 ARG A CA 1
ATOM 2158 C C . ARG A 1 301 ? -31.562 24.952 -17.363 1.00 53.24 318 ARG A C 1
ATOM 2159 O O . ARG A 1 301 ? -32.142 25.799 -16.684 1.00 53.14 318 ARG A O 1
ATOM 2167 N N . LYS A 1 302 ? -31.781 23.646 -17.241 1.00 52.28 319 LYS A N 1
ATOM 2168 C CA . LYS A 1 302 ? -32.842 23.121 -16.396 1.00 51.44 319 LYS A CA 1
ATOM 2169 C C . LYS A 1 302 ? -32.510 21.719 -15.906 1.00 50.15 319 LYS A C 1
ATOM 2170 O O . LYS A 1 302 ? -31.925 20.923 -16.639 1.00 49.54 319 LYS A O 1
ATOM 2176 N N . ILE A 1 303 ? -32.892 21.418 -14.672 1.00 49.04 320 ILE A N 1
ATOM 2177 C CA . ILE A 1 303 ? -32.907 20.031 -14.248 1.00 48.51 320 ILE A CA 1
ATOM 2178 C C . ILE A 1 303 ? -34.263 19.544 -13.705 1.00 48.15 320 ILE A C 1
ATOM 2179 O O . ILE A 1 303 ? -34.841 20.124 -12.775 1.00 47.58 320 ILE A O 1
ATOM 2184 N N . SER A 1 304 ? -34.756 18.485 -14.346 1.00 47.53 321 SER A N 1
ATOM 2185 C CA . SER A 1 304 ? -36.041 17.860 -14.020 1.00 47.50 321 SER A CA 1
ATOM 2186 C C . SER A 1 304 ? -35.876 16.452 -13.467 1.00 46.67 321 SER A C 1
ATOM 2187 O O . SER A 1 304 ? -34.925 15.746 -13.789 1.00 47.01 321 SER A O 1
ATOM 2190 N N . THR A 1 305 ? -36.847 16.043 -12.672 1.00 45.81 322 THR A N 1
ATOM 2191 C CA . THR A 1 305 ? -36.784 14.806 -11.916 1.00 45.33 322 THR A CA 1
ATOM 2192 C C . THR A 1 305 ? -38.093 14.001 -12.101 1.00 44.67 322 THR A C 1
ATOM 2193 O O . THR A 1 305 ? -39.181 14.535 -11.901 1.00 44.29 322 THR A O 1
ATOM 2197 N N . PHE A 1 306 ? -37.972 12.735 -12.503 1.00 43.62 323 PHE A N 1
ATOM 2198 C CA . PHE A 1 306 ? -39.131 11.892 -12.827 1.00 42.65 323 PHE A CA 1
ATOM 2199 C C . PHE A 1 306 ? -39.124 10.550 -12.110 1.00 42.14 323 PHE A C 1
ATOM 2200 O O . PHE A 1 306 ? -38.053 9.998 -11.835 1.00 42.18 323 PHE A O 1
ATOM 2208 N N . PHE A 1 307 ? -40.330 10.033 -11.832 1.00 41.32 324 PHE A N 1
ATOM 2209 C CA . PHE A 1 307 ? -40.563 8.675 -11.308 1.00 40.27 324 PHE A CA 1
ATOM 2210 C C . PHE A 1 307 ? -39.906 8.438 -9.962 1.00 40.27 324 PHE A C 1
ATOM 2211 O O . PHE A 1 307 ? -39.441 7.334 -9.672 1.00 40.33 324 PHE A O 1
ATOM 2219 N N . LYS A 1 308 ? -39.861 9.483 -9.148 1.00 40.02 325 LYS A N 1
ATOM 2220 C CA . LYS A 1 308 ? -39.306 9.386 -7.815 1.00 40.10 325 LYS A CA 1
ATOM 2221 C C . LYS A 1 308 ? -40.025 8.339 -6.975 1.00 40.27 325 LYS A C 1
ATOM 2222 O O . LYS A 1 308 ? -41.203 8.482 -6.657 1.00 40.80 325 LYS A O 1
ATOM 2228 N N . ASN A 1 309 ? -39.287 7.288 -6.620 1.00 40.53 326 ASN A N 1
ATOM 2229 C CA . ASN A 1 309 ? -39.776 6.190 -5.776 1.00 40.22 326 ASN A CA 1
ATOM 2230 C C . ASN A 1 309 ? -40.910 5.336 -6.347 1.00 40.03 326 ASN A C 1
ATOM 2231 O O . ASN A 1 309 ? -41.542 4.625 -5.599 1.00 40.52 326 ASN A O 1
ATOM 2236 N N . VAL A 1 310 ? -41.173 5.383 -7.653 1.00 40.14 327 VAL A N 1
ATOM 2237 C CA . VAL A 1 310 ? -42.255 4.547 -8.203 1.00 40.26 327 VAL A CA 1
ATOM 2238 C C . VAL A 1 310 ? -41.767 3.170 -8.689 1.00 40.30 327 VAL A C 1
ATOM 2239 O O . VAL A 1 310 ? -42.470 2.166 -8.523 1.00 40.88 327 VAL A O 1
ATOM 2243 N N . PHE A 1 311 ? -40.561 3.139 -9.255 1.00 39.90 328 PHE A N 1
ATOM 2244 C CA . PHE A 1 311 ? -39.917 1.903 -9.714 1.00 39.46 328 PHE A CA 1
ATOM 2245 C C . PHE A 1 311 ? -38.838 1.390 -8.753 1.00 38.84 328 PHE A C 1
ATOM 2246 O O . PHE A 1 311 ? -38.451 0.233 -8.829 1.00 38.91 328 PHE A O 1
ATOM 2254 N N . GLY A 1 312 ? -38.403 2.240 -7.824 1.00 38.12 329 GLY A N 1
ATOM 2255 C CA . GLY A 1 312 ? -37.268 1.951 -6.954 1.00 36.75 329 GLY A CA 1
ATOM 2256 C C . GLY A 1 312 ? -35.981 2.422 -7.619 1.00 36.11 329 GLY A C 1
ATOM 2257 O O . GLY A 1 312 ? -35.950 3.466 -8.283 1.00 36.32 329 GLY A O 1
ATOM 2258 N N . ARG A 1 313 ? -34.923 1.632 -7.480 1.00 35.30 330 ARG A N 1
ATOM 2259 C CA . ARG A 1 313 ? -33.574 2.031 -7.922 1.00 33.54 330 ARG A CA 1
ATOM 2260 C C . ARG A 1 313 ? -33.419 1.890 -9.419 1.00 33.12 330 ARG A C 1
ATOM 2261 O O . ARG A 1 313 ? -33.792 0.869 -9.983 1.00 33.46 330 ARG A O 1
ATOM 2269 N N . LEU A 1 314 ? -32.892 2.919 -10.073 1.00 32.28 331 LEU A N 1
ATOM 2270 C CA . LEU A 1 314 ? -32.666 2.848 -11.507 1.00 31.92 331 LEU A CA 1
ATOM 2271 C C . LEU A 1 314 ? -31.150 2.854 -11.805 1.00 32.31 331 LEU A C 1
ATOM 2272 O O . LEU A 1 314 ? -30.400 3.550 -11.125 1.00 32.15 331 LEU A O 1
ATOM 2277 N N . ARG A 1 315 ? -30.717 2.083 -12.807 1.00 32.27 332 ARG A N 1
ATOM 2278 C CA . ARG A 1 315 ? -29.301 1.854 -13.053 1.00 33.14 332 ARG A CA 1
ATOM 2279 C C . ARG A 1 315 ? -28.784 2.296 -14.420 1.00 33.88 332 ARG A C 1
ATOM 2280 O O . ARG A 1 315 ? -27.796 3.024 -14.491 1.00 34.87 332 ARG A O 1
ATOM 2288 N N . ASP A 1 316 ? -29.415 1.861 -15.502 1.00 34.69 333 ASP A N 1
ATOM 2289 C CA . ASP A 1 316 ? -28.964 2.278 -16.830 1.00 35.79 333 ASP A CA 1
ATOM 2290 C C . ASP A 1 316 ? -30.100 3.027 -17.551 1.00 36.39 333 ASP A C 1
ATOM 2291 O O . ASP A 1 316 ? -31.269 2.810 -17.238 1.00 36.76 333 ASP A O 1
ATOM 2296 N N . VAL A 1 317 ? -29.731 3.951 -18.440 1.00 37.11 334 VAL A N 1
ATOM 2297 C CA . VAL A 1 317 ? -30.637 4.611 -19.374 1.00 37.91 334 VAL A CA 1
ATOM 2298 C C . VAL A 1 317 ? -29.970 4.603 -20.732 1.00 38.67 334 VAL A C 1
ATOM 2299 O O . VAL A 1 317 ? -28.868 5.156 -20.874 1.00 38.24 334 VAL A O 1
ATOM 2303 N N . VAL A 1 318 ? -30.645 4.002 -21.720 1.00 39.44 335 VAL A N 1
ATOM 2304 C CA . VAL A 1 318 ? -30.209 4.037 -23.119 1.00 40.83 335 VAL A CA 1
ATOM 2305 C C . VAL A 1 318 ? -31.375 4.379 -24.075 1.00 41.29 335 VAL A C 1
ATOM 2306 O O . VAL A 1 318 ? -32.547 4.133 -23.776 1.00 41.71 335 VAL A O 1
ATOM 2310 N N . ILE A 1 319 ? -31.044 4.959 -25.219 1.00 42.13 336 ILE A N 1
ATOM 2311 C CA . ILE A 1 319 ? -32.026 5.250 -26.258 1.00 42.61 336 ILE A CA 1
ATOM 2312 C C . ILE A 1 319 ? -32.129 4.062 -27.215 1.00 43.48 336 ILE A C 1
ATOM 2313 O O . ILE A 1 319 ? -31.114 3.549 -27.682 1.00 43.50 336 ILE A O 1
ATOM 2318 N N . ASP A 1 320 ? -33.359 3.619 -27.485 1.00 44.52 337 ASP A N 1
ATOM 2319 C CA . ASP A 1 320 ? -33.622 2.527 -28.432 1.00 45.26 337 ASP A CA 1
ATOM 2320 C C . ASP A 1 320 ? -33.474 3.004 -29.882 1.00 46.01 337 ASP A C 1
ATOM 2321 O O . ASP A 1 320 ? -33.310 4.204 -30.136 1.00 45.91 337 ASP A O 1
ATOM 2326 N N . ASP A 1 321 ? -33.522 2.064 -30.832 1.00 47.26 338 ASP A N 1
ATOM 2327 C CA . ASP A 1 321 ? -33.329 2.391 -32.251 1.00 48.20 338 ASP A CA 1
ATOM 2328 C C . ASP A 1 321 ? -34.354 3.428 -32.742 1.00 48.19 338 ASP A C 1
ATOM 2329 O O . ASP A 1 321 ? -34.012 4.312 -33.534 1.00 48.04 338 ASP A O 1
ATOM 2334 N N . ASP A 1 322 ? -35.585 3.325 -32.223 1.00 47.98 339 ASP A N 1
ATOM 2335 C CA . ASP A 1 322 ? -36.700 4.226 -32.546 1.00 47.93 339 ASP A CA 1
ATOM 2336 C C . ASP A 1 322 ? -36.686 5.573 -31.792 1.00 47.28 339 ASP A C 1
ATOM 2337 O O . ASP A 1 322 ? -37.324 6.540 -32.228 1.00 47.82 339 ASP A O 1
ATOM 2342 N N . GLY A 1 323 ? -35.973 5.635 -30.663 1.00 45.92 340 GLY A N 1
ATOM 2343 C CA . GLY A 1 323 ? -35.836 6.876 -29.897 1.00 43.25 340 GLY A CA 1
ATOM 2344 C C . GLY A 1 323 ? -36.499 6.763 -28.543 1.00 42.05 340 GLY A C 1
ATOM 2345 O O . GLY A 1 323 ? -36.573 7.739 -27.792 1.00 41.36 340 GLY A O 1
ATOM 2346 N N . GLY A 1 324 ? -36.995 5.562 -28.250 1.00 41.17 341 GLY A N 1
ATOM 2347 C CA . GLY A 1 324 ? -37.578 5.240 -26.961 1.00 40.79 341 GLY A CA 1
ATOM 2348 C C . GLY A 1 324 ? -36.535 5.189 -25.848 1.00 40.72 341 GLY A C 1
ATOM 2349 O O . GLY A 1 324 ? -35.355 4.914 -26.081 1.00 40.61 341 GLY A O 1
ATOM 2350 N N . ILE A 1 325 ? -36.986 5.452 -24.631 1.00 40.13 342 ILE A N 1
ATOM 2351 C CA . ILE A 1 325 ? -36.114 5.502 -23.490 1.00 39.67 342 ILE A CA 1
ATOM 2352 C C . ILE A 1 325 ? -36.161 4.183 -22.728 1.00 39.32 342 ILE A C 1
ATOM 2353 O O . ILE A 1 325 ? -37.192 3.813 -22.175 1.00 39.31 342 ILE A O 1
ATOM 2358 N N . LEU A 1 326 ? -35.035 3.474 -22.717 1.00 39.03 343 LEU A N 1
ATOM 2359 C CA . LEU A 1 326 ? -34.905 2.217 -21.963 1.00 38.53 343 LEU A CA 1
ATOM 2360 C C . LEU A 1 326 ? -34.233 2.457 -20.609 1.00 38.25 343 LEU A C 1
ATOM 2361 O O . LEU A 1 326 ? -33.212 3.130 -20.530 1.00 38.22 343 LEU A O 1
ATOM 2366 N N . ILE A 1 327 ? -34.816 1.903 -19.557 1.00 37.94 344 ILE A N 1
ATOM 2367 C CA . ILE A 1 327 ? -34.334 2.080 -18.205 1.00 38.25 344 ILE A CA 1
ATOM 2368 C C . ILE A 1 327 ? -34.331 0.728 -17.501 1.00 38.48 344 ILE A C 1
ATOM 2369 O O . ILE A 1 327 ? -35.286 -0.039 -17.649 1.00 38.63 344 ILE A O 1
ATOM 2374 N N . SER A 1 328 ? -33.270 0.475 -16.720 1.00 38.04 345 SER A N 1
ATOM 2375 C CA . SER A 1 328 ? -33.106 -0.723 -15.890 1.00 37.49 345 SER A CA 1
ATOM 2376 C C . SER A 1 328 ? -33.395 -0.400 -14.451 1.00 36.25 345 SER A C 1
ATOM 2377 O O . SER A 1 328 ? -32.951 0.620 -13.951 1.00 35.56 345 SER A O 1
ATOM 2380 N N . THR A 1 329 ? -34.088 -1.307 -13.774 1.00 35.35 346 THR A N 1
ATOM 2381 C CA . THR A 1 329 ? -34.267 -1.201 -12.348 1.00 34.43 346 THR A CA 1
ATOM 2382 C C . THR A 1 329 ? -33.176 -2.022 -11.668 1.00 34.25 346 THR A C 1
ATOM 2383 O O . THR A 1 329 ? -32.579 -2.903 -12.286 1.00 33.49 346 THR A O 1
ATOM 2387 N N . SER A 1 330 ? -32.931 -1.724 -10.397 1.00 34.23 347 SER A N 1
ATOM 2388 C CA . SER A 1 330 ? -31.852 -2.337 -9.642 1.00 34.94 347 SER A CA 1
ATOM 2389 C C . SER A 1 330 ? -32.266 -2.530 -8.186 1.00 34.78 347 SER A C 1
ATOM 2390 O O . SER A 1 330 ? -31.558 -2.130 -7.274 1.00 34.83 347 SER A O 1
ATOM 2393 N N . ASN A 1 331 ? -33.416 -3.151 -7.969 1.00 35.25 348 ASN A N 1
ATOM 2394 C CA . ASN A 1 331 ? -33.905 -3.407 -6.613 1.00 36.04 348 ASN A CA 1
ATOM 2395 C C . ASN A 1 331 ? -33.415 -4.724 -6.042 1.00 36.64 348 ASN A C 1
ATOM 2396 O O . ASN A 1 331 ? -33.571 -4.999 -4.864 1.00 36.34 348 ASN A O 1
ATOM 2401 N N . ARG A 1 332 ? -32.812 -5.537 -6.895 1.00 38.22 349 ARG A N 1
ATOM 2402 C CA . ARG A 1 332 ? -32.265 -6.822 -6.462 1.00 39.66 349 ARG A CA 1
ATOM 2403 C C . ARG A 1 332 ? -30.757 -6.774 -6.154 1.00 40.94 349 ARG A C 1
ATOM 2404 O O . ARG A 1 332 ? -30.116 -7.817 -6.062 1.00 41.40 349 ARG A O 1
ATOM 2412 N N . ASP A 1 333 ? -30.209 -5.574 -5.957 1.00 42.17 350 ASP A N 1
ATOM 2413 C CA . ASP A 1 333 ? -28.763 -5.429 -5.793 1.00 43.75 350 ASP A CA 1
ATOM 2414 C C . ASP A 1 333 ? -28.275 -5.448 -4.336 1.00 44.63 350 ASP A C 1
ATOM 2415 O O . ASP A 1 333 ? -27.098 -5.151 -4.050 1.00 44.81 350 ASP A O 1
ATOM 2420 N N . GLY A 1 334 ? -29.168 -5.825 -3.429 1.00 45.62 351 GLY A N 1
ATOM 2421 C CA . GLY A 1 334 ? -28.847 -5.857 -2.014 1.00 46.72 351 GLY A CA 1
ATOM 2422 C C . GLY A 1 334 ? -29.276 -4.597 -1.292 1.00 48.12 351 GLY A C 1
ATOM 2423 O O . GLY A 1 334 ? -29.331 -4.585 -0.058 1.00 48.71 351 GLY A O 1
ATOM 2424 N N . ARG A 1 335 ? -29.591 -3.536 -2.047 1.00 48.84 352 ARG A N 1
ATOM 2425 C CA . ARG A 1 335 ? -29.877 -2.218 -1.455 1.00 49.41 352 ARG A CA 1
ATOM 2426 C C . ARG A 1 335 ? -31.320 -1.727 -1.656 1.00 49.20 352 ARG A C 1
ATOM 2427 O O . ARG A 1 335 ? -31.700 -0.681 -1.124 1.00 48.86 352 ARG A O 1
ATOM 2435 N N . GLY A 1 336 ? -32.128 -2.479 -2.400 1.00 49.59 353 GLY A N 1
ATOM 2436 C CA . GLY A 1 336 ? -33.514 -2.062 -2.669 1.00 50.08 353 GLY A CA 1
ATOM 2437 C C . GLY A 1 336 ? -34.620 -2.955 -2.119 1.00 50.56 353 GLY A C 1
ATOM 2438 O O . GLY A 1 336 ? -34.363 -4.055 -1.621 1.00 50.34 353 GLY A O 1
ATOM 2439 N N . SER A 1 337 ? -35.863 -2.473 -2.213 1.00 50.97 354 SER A N 1
ATOM 2440 C CA . SER A 1 337 ? -37.048 -3.296 -1.921 1.00 50.97 354 SER A CA 1
ATOM 2441 C C . SER A 1 337 ? -37.754 -3.707 -3.228 1.00 50.54 354 SER A C 1
ATOM 2442 O O . SER A 1 337 ? -37.992 -2.872 -4.109 1.00 50.35 354 SER A O 1
ATOM 2445 N N . LEU A 1 338 ? -38.080 -4.995 -3.345 1.00 50.16 355 LEU A N 1
ATOM 2446 C CA . LEU A 1 338 ? -38.520 -5.569 -4.621 1.00 49.52 355 LEU A CA 1
ATOM 2447 C C . LEU A 1 338 ? -39.977 -5.273 -4.965 1.00 48.66 355 LEU A C 1
ATOM 2448 O O . LEU A 1 338 ? -40.819 -5.260 -4.073 1.00 48.73 355 LEU A O 1
ATOM 2453 N N . ARG A 1 339 ? -40.250 -5.022 -6.252 1.00 47.29 356 ARG A N 1
ATOM 2454 C CA . ARG A 1 339 ? -41.595 -5.090 -6.817 1.00 46.21 356 ARG A CA 1
ATOM 2455 C C . ARG A 1 339 ? -41.732 -6.456 -7.504 1.00 45.30 356 ARG A C 1
ATOM 2456 O O . ARG A 1 339 ? -40.723 -7.091 -7.855 1.00 45.20 356 ARG A O 1
ATOM 2464 N N . ALA A 1 340 ? -42.971 -6.912 -7.698 1.00 43.56 357 ALA A N 1
ATOM 2465 C CA . ALA A 1 340 ? -43.233 -8.134 -8.465 1.00 41.96 357 ALA A CA 1
ATOM 2466 C C . ALA A 1 340 ? -42.510 -8.096 -9.809 1.00 40.80 357 ALA A C 1
ATOM 2467 O O . ALA A 1 340 ? -42.660 -7.140 -10.570 1.00 40.57 357 ALA A O 1
ATOM 2469 N N . GLY A 1 341 ? -41.727 -9.131 -10.103 1.00 39.54 358 GLY A N 1
ATOM 2470 C CA . GLY A 1 341 ? -41.049 -9.234 -11.408 1.00 38.30 358 GLY A CA 1
ATOM 2471 C C . GLY A 1 341 ? -39.773 -8.405 -11.594 1.00 37.45 358 GLY A C 1
ATOM 2472 O O . GLY A 1 341 ? -39.246 -8.323 -12.708 1.00 37.07 358 GLY A O 1
ATOM 2473 N N . ASP A 1 342 ? -39.306 -7.768 -10.522 1.00 36.60 359 ASP A N 1
ATOM 2474 C CA . ASP A 1 342 ? -38.013 -7.063 -10.511 1.00 37.07 359 ASP A CA 1
ATOM 2475 C C . ASP A 1 342 ? -36.887 -8.068 -10.767 1.00 36.80 359 ASP A C 1
ATOM 2476 O O . ASP A 1 342 ? -36.972 -9.211 -10.313 1.00 37.31 359 ASP A O 1
ATOM 2481 N N . ASP A 1 343 ? -35.840 -7.678 -11.485 1.00 36.49 360 ASP A N 1
ATOM 2482 C CA . ASP A 1 343 ? -35.655 -6.348 -12.020 1.00 36.72 360 ASP A CA 1
ATOM 2483 C C . ASP A 1 343 ? -36.115 -6.288 -13.467 1.00 36.51 360 ASP A C 1
ATOM 2484 O O . ASP A 1 343 ? -36.183 -7.301 -14.157 1.00 35.94 360 ASP A O 1
ATOM 2489 N N . LYS A 1 344 ? -36.406 -5.083 -13.932 1.00 37.16 361 LYS A N 1
ATOM 2490 C CA . LYS A 1 344 ? -37.013 -4.918 -15.248 1.00 37.61 361 LYS A CA 1
ATOM 2491 C C . LYS A 1 344 ? -36.226 -3.998 -16.152 1.00 37.71 361 LYS A C 1
ATOM 2492 O O . LYS A 1 344 ? -35.420 -3.194 -15.697 1.00 37.61 361 LYS A O 1
ATOM 2498 N N . ILE A 1 345 ? -36.486 -4.131 -17.445 1.00 38.11 362 ILE A N 1
ATOM 2499 C CA . ILE A 1 345 ? -36.139 -3.115 -18.415 1.00 38.57 362 ILE A CA 1
ATOM 2500 C C . ILE A 1 345 ? -37.454 -2.472 -18.888 1.00 39.48 362 ILE A C 1
ATOM 2501 O O . ILE A 1 345 ? -38.342 -3.157 -19.406 1.00 39.93 362 ILE A O 1
ATOM 2506 N N . LEU A 1 346 ? -37.581 -1.166 -18.669 1.00 39.59 363 LEU A N 1
ATOM 2507 C CA . LEU A 1 346 ? -38.771 -0.422 -19.035 1.00 39.91 363 LEU A CA 1
ATOM 2508 C C . LEU A 1 346 ? -38.505 0.371 -20.301 1.00 40.67 363 LEU A C 1
ATOM 2509 O O . LEU A 1 346 ? -37.398 0.851 -20.512 1.00 40.60 363 LEU A O 1
ATOM 2514 N N . LYS A 1 347 ? -39.510 0.478 -21.168 1.00 41.29 364 LYS A N 1
ATOM 2515 C CA . LYS A 1 347 ? -39.397 1.324 -22.346 1.00 41.81 364 LYS A CA 1
ATOM 2516 C C . LYS A 1 347 ? -40.412 2.472 -22.274 1.00 42.34 364 LYS A C 1
ATOM 2517 O O . LYS A 1 347 ? -41.585 2.256 -21.961 1.00 42.30 364 LYS A O 1
ATOM 2523 N N . ILE A 1 348 ? -39.940 3.690 -22.518 1.00 43.08 365 ILE A N 1
ATOM 2524 C CA . ILE A 1 348 ? -40.793 4.866 -22.534 1.00 43.81 365 ILE A CA 1
ATOM 2525 C C . ILE A 1 348 ? -40.947 5.286 -23.975 1.00 45.22 365 ILE A C 1
ATOM 2526 O O . ILE A 1 348 ? -39.960 5.497 -24.679 1.00 45.02 365 ILE A O 1
ATOM 2531 N N . VAL A 1 349 ? -42.202 5.356 -24.418 1.00 47.04 366 VAL A N 1
ATOM 2532 C CA . VAL A 1 349 ? -42.546 5.801 -25.775 1.00 48.89 366 VAL A CA 1
ATOM 2533 C C . VAL A 1 349 ? -43.521 6.979 -25.717 1.00 50.37 366 VAL A C 1
ATOM 2534 O O . VAL A 1 349 ? -44.101 7.259 -24.662 1.00 50.19 366 VAL A O 1
ATOM 2538 N N . SER A 1 350 ? -43.685 7.672 -26.844 1.00 52.78 367 SER A N 1
ATOM 2539 C CA . SER A 1 350 ? -44.631 8.797 -26.938 1.00 55.22 367 SER A CA 1
ATOM 2540 C C . SER A 1 350 ? -46.068 8.300 -26.826 1.00 57.06 367 SER A C 1
ATOM 2541 O O . SER A 1 350 ? -46.361 7.136 -27.120 1.00 56.85 367 SER A O 1
ATOM 2544 N N . GLU A 1 351 ? -46.959 9.186 -26.393 1.00 59.74 368 GLU A N 1
ATOM 2545 C CA . GLU A 1 351 ? -48.350 8.812 -26.137 1.00 62.47 368 GLU A CA 1
ATOM 2546 C C . GLU A 1 351 ? -49.086 8.285 -27.383 1.00 63.75 368 GLU A C 1
ATOM 2547 O O . GLU A 1 351 ? -49.995 7.453 -27.266 1.00 63.94 368 GLU A O 1
ATOM 2553 N N . GLN A 1 352 ? -48.654 8.744 -28.559 1.00 65.33 369 GLN A N 1
ATOM 2554 C CA . GLN A 1 352 ? -49.212 8.333 -29.856 1.00 67.08 369 GLN A CA 1
ATOM 2555 C C . GLN A 1 352 ? -48.486 7.128 -30.502 1.00 67.53 369 GLN A C 1
ATOM 2556 O O . GLN A 1 352 ? -48.332 7.073 -31.733 1.00 67.88 369 GLN A O 1
ATOM 2562 N N . HIS A 1 353 ? -48.048 6.170 -29.683 1.00 67.87 370 HIS A N 1
ATOM 2563 C CA . HIS A 1 353 ? -47.213 5.057 -30.160 1.00 68.07 370 HIS A CA 1
ATOM 2564 C C . HIS A 1 353 ? -47.853 3.700 -29.858 1.00 68.17 370 HIS A C 1
ATOM 2565 O O . HIS A 1 353 ? -47.725 2.755 -30.644 1.00 68.34 370 HIS A O 1
#

InterPro domains:
  IPR011041 Soluble quinoprotein glucose/sorbosone dehydrogenase, beta-propeller domain superfamily [SSF50952] (35-352)
  IPR011042 Six-bladed beta-propeller, TolB-like [G3DSA:2.120.10.30] (18-371)
  IPR012938 Glucose/Sorbosone dehydrogenase [PF07995] (45-352)

Sequence (338 aa):
EWKFKISEVASDLEVPWSIAPLGGGRYLVTERPGRLVLISPSGKKLVASFDVANVGEAGLLGLALHPEFPKKSWVYLYASYFAEGGHIRNRVIRGRLDGSTFKLKEVKTLIDGIPGAYIHNGGRIRFGPDGMLYITTGDAADPRLAQDLSSLAGKILRVDEEGRPPADNPFPNSPIWSYGHRNPQGIDWHRASGVMVATEHGPVGHDEVNIILKGGNYGWPLATGKAGRGEFVDPVIDTGSETWAPSGASFVHGDMFPGLRGWLLIACLRGSMLAAVNFGDNMEVRKISTFFKNVFGRLRDVVIDDDGGILISTSNRDGRGSLRAGDDKILKIVSEQH

Nearest PDB structures (foldseek):
  3a9h-assembly1_A  TM=1.002E+00  e=6.918E-65  Pyrobaculum aerophilum
  2ism-assembly1_A  TM=9.281E-01  e=7.473E-34  Thermus thermophilus HB8
  2ism-assembly1_B  TM=9.178E-01  e=9.133E-34  Thermus thermophilus HB8
  3das-assembly1_A  TM=9.209E-01  e=1.014E-32  Streptomyces coelicolor
  7cdy-assembly1_A  TM=9.060E-01  e=8.904E-28  Serratia sp. FS14

Organism: Pyrobaculum aerophilum (strain ATCC 51768 / DSM 7523 / JCM 9630 / CIP 104966 / NBRC 100827 / IM2) (NCBI:txid178306)

B-factor: mean 39.03, std 11.08, range [18.52, 73.78]

Foldseek 3Di:
DDFWDKDFLAFDAAFFAEWDFPPPSWIWTDHFQFWIWIGHPVGIGTADGDDAPNAQVFGKHAKEAQPPPPVQQKIKTKHWHQDPPRFIAIWIKMFGFDPPPTYTDDIDTQGDGAHAESDWQQTYWYAAPVRWIKGAGAQRPPFVLQPPQVHPHQFIFTAHPRNFQDPPQPDDRGRGFETQAHHWAEWDAQPVPRFIWIWHFFDQFFTAIAGGHGHFHQQTPNDGAAPPDPRHGHGLDTRPNDAQQWHYKYAQDADFCPVRHRWIWTFGAQQQWIKIFHADPVRHTDDIDTGDGPPLHGWRYWDAHPHRWIWIWHHQNSVPHDDDPRPTTIMTIGGPVD

Radius of gyration: 18.41 Å; Cα contacts (8 Å, |Δi|>4): 1030; chains: 1; bounding box: 52×46×40 Å